Protein AF-I2GYH3-F1 (afdb_monomer)

Radius of gyration: 37.98 Å; Cα contacts (8 Å, |Δi|>4): 39; chains: 1; bounding box: 118×79×88 Å

Solvent-accessible surface area (backbone atoms only — not comparable to full-atom values): 13939 Å² total; per-residue (Å²): 132,88,92,86,87,84,90,82,92,84,89,88,82,91,87,87,90,81,90,84,90,85,86,82,90,90,88,79,93,76,96,80,82,81,80,80,69,87,78,81,84,59,77,68,69,72,76,59,52,71,66,51,55,48,43,54,53,54,36,44,74,72,73,46,86,79,81,61,89,60,52,52,54,56,52,50,54,47,52,51,56,50,49,58,48,34,53,52,52,13,51,58,43,46,58,47,48,52,74,73,42,87,74,56,93,79,61,98,79,76,90,83,81,88,78,87,68,101,61,99,70,86,71,81,82,78,47,75,63,32,47,47,52,28,50,52,66,47,45,77,77,75,50,88,67,81,80,61,57,66,63,53,50,52,52,48,52,68,61,60,73,56,77,81,78,90,77,74,95,66,91,75,85,85,72,68,64,69,98,74,44,90,66,89,70,78,85,79,71,85,73,78,86,76,72,83,84,135

Structure (mmCIF, N/CA/C/O backbone):
data_AF-I2GYH3-F1
#
_entry.id   AF-I2GYH3-F1
#
loop_
_atom_site.group_PDB
_atom_site.id
_atom_site.type_symbol
_atom_site.label_atom_id
_atom_site.label_alt_id
_atom_site.label_comp_id
_atom_site.label_asym_id
_atom_site.label_entity_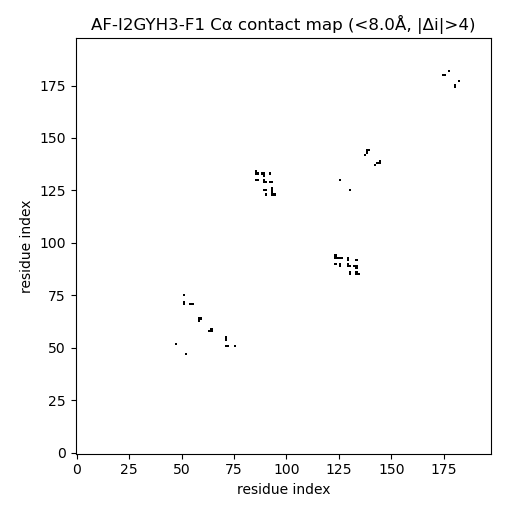id
_atom_site.label_seq_id
_atom_site.pdbx_PDB_ins_code
_atom_site.Cartn_x
_atom_site.Cartn_y
_atom_site.Cartn_z
_atom_site.occupancy
_atom_site.B_iso_or_equiv
_atom_site.auth_seq_id
_atom_site.auth_comp_id
_atom_site.auth_asym_id
_atom_site.auth_atom_id
_atom_site.pdbx_PDB_model_num
ATOM 1 N N . MET A 1 1 ? 9.191 48.141 47.041 1.00 39.81 1 MET A N 1
ATOM 2 C CA . MET A 1 1 ? 10.149 48.605 48.072 1.00 39.81 1 MET A CA 1
ATOM 3 C C . MET A 1 1 ? 10.493 47.406 48.943 1.00 39.81 1 MET A C 1
ATOM 5 O O . MET A 1 1 ? 9.573 46.640 49.189 1.00 39.81 1 MET A O 1
ATOM 9 N N . SER A 1 2 ? 11.758 47.266 49.366 1.00 41.62 2 SER A N 1
ATOM 10 C CA . SER A 1 2 ? 12.310 46.190 50.230 1.00 41.62 2 SER A CA 1
ATOM 11 C C . SER A 1 2 ? 12.262 44.759 49.634 1.00 41.62 2 SER A C 1
ATOM 13 O O . SER A 1 2 ? 11.195 44.331 49.220 1.00 41.62 2 SER A O 1
ATOM 15 N N . THR A 1 3 ? 13.308 43.931 49.440 1.00 52.81 3 THR A N 1
ATOM 16 C CA . THR A 1 3 ? 14.737 43.781 49.857 1.00 52.81 3 THR A CA 1
ATOM 17 C C . THR A 1 3 ? 15.049 42.936 51.110 1.00 52.81 3 THR A C 1
ATOM 19 O O . THR A 1 3 ? 15.140 43.482 52.206 1.00 52.81 3 THR A O 1
ATOM 22 N N . ASN A 1 4 ? 15.321 41.631 50.927 1.00 36.03 4 ASN A N 1
ATOM 23 C CA . ASN A 1 4 ? 16.578 40.926 51.300 1.00 36.03 4 ASN A CA 1
ATOM 24 C C . ASN A 1 4 ? 16.487 39.415 50.930 1.00 36.03 4 ASN A C 1
ATOM 26 O O . ASN A 1 4 ? 15.364 38.938 50.809 1.00 36.03 4 ASN A O 1
ATOM 30 N N . THR A 1 5 ? 17.508 38.549 50.756 1.00 39.97 5 THR A N 1
ATOM 31 C CA . THR A 1 5 ? 19.006 38.544 50.666 1.00 39.97 5 THR A CA 1
ATOM 32 C C . THR A 1 5 ? 19.582 37.415 51.556 1.00 39.97 5 THR A C 1
ATOM 34 O O . THR A 1 5 ? 19.055 37.219 52.649 1.00 39.97 5 THR A O 1
ATOM 37 N N . THR A 1 6 ? 20.695 36.771 51.127 1.00 40.56 6 THR A N 1
ATOM 38 C CA . THR A 1 6 ? 21.564 35.719 51.772 1.00 40.56 6 THR A CA 1
ATOM 39 C C . THR A 1 6 ? 21.427 34.355 51.048 1.00 40.56 6 THR A C 1
ATOM 41 O O . THR A 1 6 ? 20.325 33.825 51.024 1.00 40.56 6 THR A O 1
ATOM 44 N N . ALA A 1 7 ? 22.382 33.812 50.259 1.00 38.06 7 ALA A N 1
ATOM 45 C CA . ALA A 1 7 ? 23.822 33.457 50.451 1.00 38.06 7 ALA A CA 1
ATOM 46 C C . ALA A 1 7 ? 24.019 32.195 51.344 1.00 38.06 7 ALA A C 1
ATOM 48 O O . ALA A 1 7 ? 23.173 31.956 52.192 1.00 38.06 7 ALA A O 1
ATOM 49 N N . SER A 1 8 ? 25.027 31.304 51.250 1.00 35.81 8 SER A N 1
ATOM 50 C CA . SER A 1 8 ? 26.319 31.145 50.521 1.00 35.81 8 SER A CA 1
ATOM 51 C C . SER A 1 8 ? 26.626 29.616 50.447 1.00 35.81 8 SER A C 1
ATOM 53 O O . SER A 1 8 ? 26.281 28.925 51.397 1.00 35.81 8 SER A O 1
ATOM 55 N N . ALA A 1 9 ? 27.040 28.954 49.352 1.00 34.09 9 ALA A N 1
ATOM 56 C CA . ALA A 1 9 ? 28.335 28.876 48.628 1.00 34.09 9 ALA A CA 1
ATOM 57 C C . ALA A 1 9 ? 29.523 28.138 49.328 1.00 34.09 9 ALA A C 1
ATOM 59 O O . ALA A 1 9 ? 29.803 28.385 50.497 1.00 34.09 9 ALA A O 1
ATOM 60 N N . GLY A 1 10 ? 30.226 27.278 48.557 1.00 31.86 10 GLY A N 1
ATOM 61 C CA . GLY A 1 10 ? 31.474 26.524 48.857 1.00 31.86 10 GLY A CA 1
ATOM 62 C C . GLY A 1 10 ? 31.536 25.212 48.027 1.00 31.86 10 GLY A C 1
ATOM 63 O O . GLY A 1 10 ? 30.533 24.510 47.990 1.00 31.86 10 GLY A O 1
ATOM 64 N N . SER A 1 11 ? 32.516 24.874 47.165 1.00 34.12 11 SER A N 1
ATOM 65 C CA . SER A 1 11 ? 34.004 24.783 47.225 1.00 34.12 11 SER A CA 1
ATOM 66 C C . SER A 1 11 ? 34.508 23.562 48.029 1.00 34.12 11 SER A C 1
ATOM 68 O O . SER A 1 11 ? 34.164 23.486 49.201 1.00 34.12 11 SER A O 1
ATOM 70 N N . ALA A 1 12 ? 35.270 22.556 47.563 1.00 33.56 12 ALA A N 1
ATOM 71 C CA . ALA A 1 12 ? 36.284 22.331 46.501 1.00 33.56 12 ALA A CA 1
ATOM 72 C C . ALA A 1 12 ? 37.672 21.985 47.115 1.00 33.56 12 ALA A C 1
ATOM 74 O O . ALA A 1 12 ? 38.067 22.585 48.108 1.00 33.56 12 ALA A O 1
ATOM 75 N N . GLY A 1 13 ? 38.398 21.031 46.508 1.00 32.03 13 GLY A N 1
ATOM 76 C CA . GLY A 1 13 ? 39.697 20.468 46.957 1.00 32.03 13 GLY A CA 1
ATOM 77 C C . GLY A 1 13 ? 39.626 18.928 47.011 1.00 32.03 13 GLY A C 1
ATOM 78 O O . GLY A 1 13 ? 38.691 18.402 47.599 1.00 32.03 13 GLY A O 1
ATOM 79 N N . GLN A 1 14 ? 40.407 18.114 46.284 1.00 33.34 14 GLN A N 1
ATOM 80 C CA . GLN A 1 14 ? 41.875 17.983 46.135 1.00 33.34 14 GLN A CA 1
ATOM 81 C C . GLN A 1 14 ? 42.636 17.618 47.420 1.00 33.34 14 GLN A C 1
ATOM 83 O O . GLN A 1 14 ? 42.750 18.440 48.321 1.00 33.34 14 GLN A O 1
ATOM 88 N N . ASN A 1 15 ? 43.273 16.436 47.421 1.00 34.44 15 ASN A N 1
ATOM 89 C CA . ASN A 1 15 ? 44.602 16.234 48.014 1.00 34.44 15 ASN A CA 1
ATOM 90 C C . ASN A 1 15 ? 45.344 15.044 47.349 1.00 34.44 15 ASN A C 1
ATOM 92 O O . ASN 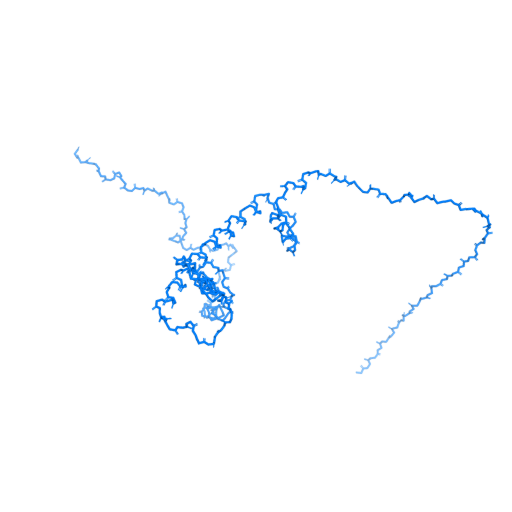A 1 15 ? 44.725 14.262 46.628 1.00 34.44 15 ASN A O 1
ATOM 96 N N . GLN A 1 16 ? 46.664 14.938 47.541 1.00 36.19 16 GLN A N 1
ATOM 97 C CA . GLN A 1 16 ? 47.589 14.100 46.757 1.00 36.19 16 GLN A CA 1
ATOM 98 C C . GLN A 1 16 ? 48.826 13.708 47.593 1.00 36.19 16 GLN A C 1
ATOM 100 O O . GLN A 1 16 ? 49.469 14.603 48.131 1.00 36.19 16 GLN A O 1
ATOM 105 N N . GLN A 1 17 ? 49.224 12.421 47.654 1.00 42.44 17 GLN A N 1
ATOM 106 C CA . GLN A 1 17 ? 50.555 12.026 48.172 1.00 42.44 17 GLN A CA 1
ATOM 107 C C . GLN A 1 17 ? 51.017 10.593 47.806 1.00 42.44 17 GLN A C 1
ATOM 109 O O . GLN A 1 17 ? 50.220 9.746 47.409 1.00 42.44 17 GLN A O 1
ATOM 114 N N . SER A 1 18 ? 52.336 10.351 47.873 1.00 36.84 18 SER A N 1
ATOM 115 C CA . SER A 1 18 ? 53.098 9.142 47.451 1.00 36.84 18 SER A CA 1
ATOM 116 C C . SER A 1 18 ? 54.520 9.181 48.084 1.00 36.84 18 SER A C 1
ATOM 118 O O . SER A 1 18 ? 54.819 10.212 48.695 1.00 36.84 18 SER A O 1
ATOM 120 N N . PRO A 1 19 ? 55.455 8.202 47.905 1.00 57.34 19 PRO A N 1
ATOM 121 C CA . PRO A 1 19 ? 55.380 6.863 47.294 1.00 57.34 19 PRO A CA 1
ATOM 122 C C . PRO A 1 19 ? 55.495 5.722 48.360 1.00 57.34 19 PRO A C 1
ATOM 124 O O . PRO A 1 19 ? 54.445 5.537 48.972 1.00 57.34 19 PRO A O 1
ATOM 127 N N . PRO A 1 20 ? 56.599 4.966 48.677 1.00 49.00 20 PRO A N 1
ATOM 128 C CA . PRO A 1 20 ? 57.992 4.890 48.176 1.00 49.00 20 PRO A CA 1
ATOM 129 C C . PRO A 1 20 ? 58.501 3.478 47.725 1.00 49.00 20 PRO A C 1
ATOM 131 O O . PRO A 1 20 ? 58.785 2.606 48.536 1.00 49.00 20 PRO A O 1
ATOM 134 N N . GLN A 1 21 ? 58.695 3.311 46.411 1.00 35.25 21 GLN A N 1
ATOM 135 C CA . GLN A 1 21 ? 59.793 2.618 45.689 1.00 35.25 21 GLN A CA 1
ATOM 136 C C . GLN A 1 21 ? 60.603 1.428 46.291 1.00 35.25 21 GLN A C 1
ATOM 138 O O . GLN A 1 21 ? 61.360 1.582 47.246 1.00 35.25 21 GLN A O 1
ATOM 143 N N . SER A 1 22 ? 60.676 0.322 45.528 1.00 38.25 22 SER A N 1
ATOM 144 C CA . SER A 1 22 ? 61.846 -0.584 45.437 1.00 38.25 22 SER A CA 1
ATOM 145 C C . SER A 1 22 ? 61.942 -1.246 44.036 1.00 38.25 22 SER A C 1
ATOM 147 O O . SER A 1 22 ? 61.037 -1.097 43.217 1.00 38.25 22 SER A O 1
ATOM 149 N N . GLN A 1 23 ? 63.078 -1.878 43.709 1.00 40.53 23 GLN A N 1
ATOM 150 C CA . GLN A 1 23 ? 63.417 -2.478 42.393 1.00 40.53 23 GLN A CA 1
ATOM 151 C C . GLN A 1 23 ? 63.168 -4.019 42.430 1.00 40.53 23 GLN A C 1
ATOM 153 O O . GLN A 1 23 ? 62.971 -4.549 43.516 1.00 40.53 23 GLN A O 1
ATOM 158 N N . GLN A 1 24 ? 63.155 -4.829 41.353 1.00 32.88 24 GLN A N 1
ATOM 159 C CA . GLN A 1 24 ? 64.107 -4.899 40.230 1.00 32.88 24 GLN A CA 1
ATOM 160 C C . GLN A 1 24 ? 63.663 -5.918 39.133 1.00 32.88 24 GLN A C 1
ATOM 162 O O . GLN A 1 24 ? 62.966 -6.877 39.436 1.00 32.88 24 GLN A O 1
ATOM 167 N N . SER A 1 25 ? 64.221 -5.779 37.920 1.00 35.81 25 SER A 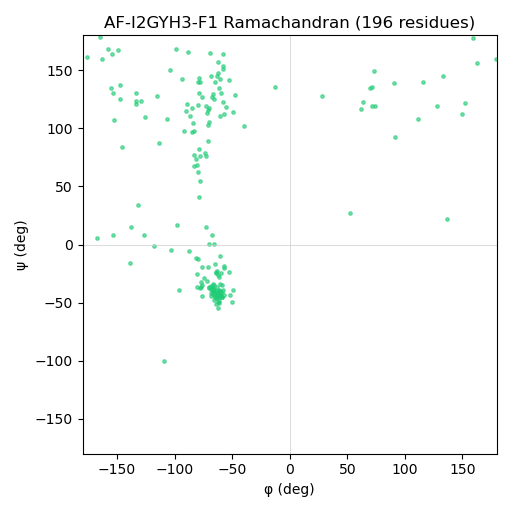N 1
ATOM 168 C CA . SER A 1 25 ? 64.602 -6.857 36.968 1.00 35.81 25 SER A CA 1
ATOM 169 C C . SER A 1 25 ? 63.598 -7.720 36.157 1.00 35.81 25 SER A C 1
ATOM 171 O O . SER A 1 25 ? 62.728 -8.402 36.676 1.00 35.81 25 SER A O 1
ATOM 173 N N . GLN A 1 26 ? 63.997 -7.854 34.879 1.00 38.22 26 GLN A N 1
ATOM 174 C CA . GLN A 1 26 ? 63.822 -8.953 33.907 1.00 38.22 26 GLN A CA 1
ATOM 175 C C . GLN A 1 26 ? 62.605 -9.012 32.961 1.00 38.22 26 GLN A C 1
ATOM 177 O O . GLN A 1 26 ? 61.463 -8.713 33.282 1.00 38.22 26 GLN A O 1
ATOM 182 N N . ASN A 1 27 ? 62.946 -9.395 31.725 1.00 38.81 27 ASN A N 1
ATOM 183 C CA . ASN A 1 27 ? 62.136 -9.439 30.513 1.00 38.81 27 ASN A CA 1
ATOM 184 C C . ASN A 1 27 ? 62.001 -10.901 30.068 1.00 38.81 27 ASN A C 1
ATOM 186 O O . ASN A 1 27 ? 63.018 -11.565 29.873 1.00 38.81 27 ASN A O 1
ATOM 190 N N . THR A 1 28 ? 60.778 -11.369 29.834 1.00 39.75 28 THR A N 1
ATOM 191 C CA . THR A 1 28 ? 60.495 -12.488 28.921 1.00 39.75 28 THR A CA 1
ATOM 192 C C . THR A 1 28 ? 59.137 -12.273 28.262 1.00 39.75 28 THR A C 1
ATOM 194 O O . THR A 1 28 ? 58.176 -11.847 28.900 1.00 39.75 28 THR A O 1
ATOM 197 N N . SER A 1 29 ? 59.057 -12.540 26.960 1.00 46.34 29 SER A N 1
ATOM 198 C CA . SER A 1 29 ? 57.847 -12.329 26.167 1.00 46.34 29 SER A CA 1
ATOM 199 C C . SER A 1 29 ? 56.852 -13.471 26.369 1.00 46.34 29 SER A C 1
ATOM 201 O O . SER A 1 29 ? 57.161 -14.604 26.013 1.00 46.34 29 SER A O 1
ATOM 203 N N . ASN A 1 30 ? 55.642 -13.182 26.859 1.00 40.44 30 ASN A N 1
ATOM 204 C CA . ASN A 1 30 ? 54.515 -14.105 26.706 1.00 40.44 30 ASN A CA 1
ATOM 205 C C . ASN A 1 30 ? 53.168 -13.357 26.707 1.00 40.44 30 ASN A C 1
ATOM 207 O O . ASN A 1 30 ? 52.717 -12.869 27.741 1.00 40.44 30 ASN A O 1
ATOM 211 N N . HIS A 1 31 ? 52.518 -13.251 25.543 1.00 40.66 31 HIS A N 1
ATOM 212 C CA . HIS A 1 31 ? 51.171 -12.680 25.434 1.00 40.66 31 HIS A CA 1
ATOM 213 C C . HIS A 1 31 ? 50.124 -13.748 25.765 1.00 40.66 31 HIS A C 1
ATOM 215 O O . HIS A 1 31 ? 49.745 -14.548 24.913 1.00 40.66 31 HIS A O 1
ATOM 221 N N . GLN A 1 32 ? 49.632 -13.745 27.002 1.00 33.88 32 GLN A N 1
ATOM 222 C CA . GLN A 1 32 ? 48.556 -14.633 27.438 1.00 33.88 32 GLN A CA 1
ATOM 223 C C . GLN A 1 32 ? 47.714 -13.904 28.493 1.00 33.88 32 GLN A C 1
ATOM 225 O O . GLN A 1 32 ? 48.275 -13.403 29.464 1.00 33.88 32 GLN A O 1
ATOM 230 N N . GLY A 1 33 ? 46.390 -13.798 28.300 1.00 30.17 33 GLY A N 1
ATOM 231 C CA . GLY A 1 33 ? 45.514 -13.151 29.293 1.00 30.17 33 GLY A CA 1
ATOM 232 C C . GLY A 1 33 ? 44.429 -12.181 28.807 1.00 30.17 33 GLY A C 1
ATOM 233 O O . GLY A 1 33 ? 43.965 -11.387 29.618 1.00 30.17 33 GLY A O 1
ATOM 234 N N . PHE A 1 34 ? 43.964 -12.238 27.552 1.00 35.91 34 PHE A N 1
ATOM 235 C CA . PHE A 1 34 ? 42.597 -11.769 27.271 1.00 35.91 34 PHE A CA 1
ATOM 236 C C . PHE A 1 34 ? 41.628 -12.916 27.560 1.00 35.91 34 PHE A C 1
ATOM 238 O O . PHE A 1 34 ? 41.729 -13.985 26.960 1.00 35.91 34 PHE A O 1
ATOM 245 N N . ALA A 1 35 ? 40.738 -12.714 28.534 1.00 37.34 35 ALA A N 1
ATOM 246 C CA . ALA A 1 35 ? 39.811 -13.743 28.983 1.00 37.34 35 ALA A CA 1
ATOM 247 C C . ALA A 1 35 ? 38.788 -14.068 27.886 1.00 37.34 35 ALA A C 1
ATOM 249 O O . ALA A 1 35 ? 38.105 -13.177 27.378 1.00 37.34 35 ALA A O 1
ATOM 250 N N . ALA A 1 36 ? 38.668 -15.349 27.541 1.00 41.31 36 ALA A N 1
ATOM 251 C CA . ALA A 1 36 ? 37.690 -15.809 26.569 1.00 41.31 36 ALA A CA 1
ATOM 252 C C . ALA A 1 36 ? 36.270 -15.700 27.147 1.00 41.31 36 ALA A C 1
ATOM 254 O O . ALA A 1 36 ? 35.845 -16.532 27.948 1.00 41.31 36 ALA A O 1
ATOM 255 N N . GLY A 1 37 ? 35.511 -14.701 26.689 1.00 46.16 37 GLY A N 1
ATOM 256 C CA . GLY A 1 37 ? 34.061 -14.860 26.594 1.00 46.16 37 GLY A CA 1
ATOM 257 C C . GLY A 1 37 ? 33.760 -16.030 25.644 1.00 46.16 37 GLY A C 1
ATOM 258 O O . GLY A 1 37 ? 34.508 -16.207 24.674 1.00 46.16 37 GLY A O 1
ATOM 259 N N . PRO A 1 38 ? 32.727 -16.850 25.915 1.00 50.19 38 PRO A N 1
ATOM 260 C CA . PRO A 1 38 ? 32.517 -18.115 25.216 1.00 50.19 38 PRO A CA 1
ATOM 261 C C . PRO A 1 38 ? 32.419 -17.899 23.703 1.00 50.19 38 PRO A C 1
ATOM 263 O O . PRO A 1 38 ? 31.468 -17.294 23.209 1.00 50.19 38 PRO A O 1
ATOM 266 N N . GLN A 1 39 ? 33.424 -18.393 22.976 1.00 46.41 39 GLN A N 1
ATOM 267 C CA . GLN A 1 39 ? 33.396 -18.453 21.521 1.00 46.41 39 GLN A CA 1
ATOM 268 C C . GLN A 1 39 ? 32.376 -19.526 21.136 1.00 46.41 39 GLN A C 1
ATOM 270 O O . GLN A 1 39 ? 32.647 -20.720 21.256 1.00 46.41 39 GLN A O 1
ATOM 275 N N . ILE A 1 40 ? 31.185 -19.105 20.716 1.00 54.03 40 ILE A N 1
ATOM 276 C CA . ILE A 1 40 ? 30.220 -20.003 20.080 1.00 54.03 40 ILE A CA 1
ATOM 277 C C . ILE A 1 40 ? 30.679 -20.175 18.630 1.00 54.03 40 ILE A C 1
ATOM 279 O O . ILE A 1 40 ? 30.231 -19.469 17.729 1.00 54.03 40 ILE A O 1
ATOM 283 N N . GLU A 1 41 ? 31.635 -21.082 18.426 1.00 50.16 41 GLU A N 1
ATOM 284 C CA . GLU A 1 41 ? 32.036 -21.557 17.101 1.00 50.16 41 GLU A CA 1
ATOM 285 C C . GLU A 1 41 ? 30.947 -22.492 16.551 1.00 50.16 41 GLU A C 1
ATOM 287 O O . GLU A 1 41 ? 31.059 -23.715 16.613 1.00 50.16 41 GLU A O 1
ATOM 292 N N . THR A 1 42 ? 29.856 -21.916 16.040 1.00 50.91 42 THR A N 1
ATOM 293 C CA . THR A 1 42 ? 28.842 -22.649 15.272 1.00 50.91 42 THR A CA 1
ATOM 294 C C . THR A 1 42 ? 29.234 -22.709 13.800 1.00 50.91 42 THR A C 1
ATOM 296 O O . THR A 1 42 ? 29.202 -21.706 13.081 1.00 50.91 42 THR A O 1
ATOM 299 N N . ASP A 1 43 ? 29.583 -23.912 13.336 1.00 51.12 43 ASP A N 1
ATOM 300 C CA . ASP A 1 43 ? 29.881 -24.191 11.923 1.00 51.12 43 ASP A CA 1
ATOM 301 C C . ASP A 1 43 ? 28.664 -23.880 11.018 1.00 51.12 43 ASP A C 1
ATOM 303 O O . ASP A 1 43 ? 28.810 -23.484 9.858 1.00 51.12 43 ASP A O 1
ATOM 307 N N . ASP A 1 44 ? 27.464 -23.919 11.613 1.00 57.19 44 ASP A N 1
ATOM 308 C CA . ASP A 1 44 ? 26.152 -23.599 11.040 1.00 57.19 44 ASP A CA 1
ATOM 309 C C . ASP A 1 44 ? 26.075 -22.216 10.359 1.00 57.19 44 ASP A C 1
ATOM 311 O O . ASP A 1 44 ? 25.253 -22.009 9.465 1.00 57.19 44 ASP A O 1
ATOM 315 N N . GLN A 1 45 ? 26.933 -21.247 10.721 1.00 57.38 45 GLN A N 1
ATOM 316 C CA . GLN A 1 45 ? 26.921 -19.924 10.074 1.00 57.38 45 GLN A CA 1
ATOM 317 C C . GLN A 1 45 ? 27.297 -19.952 8.580 1.00 57.38 45 GLN A C 1
ATOM 319 O O . GLN A 1 45 ? 27.030 -18.975 7.869 1.00 57.38 45 GLN A O 1
ATOM 324 N N . LYS A 1 46 ? 27.910 -21.035 8.082 1.00 60.56 46 LYS A N 1
ATOM 325 C CA . LYS A 1 46 ? 28.288 -21.166 6.664 1.00 60.56 46 LYS A CA 1
ATOM 326 C C . LYS A 1 46 ? 27.100 -21.478 5.753 1.00 60.56 46 LYS A C 1
ATOM 328 O O . LYS A 1 46 ? 27.062 -20.946 4.644 1.00 60.56 46 LYS A O 1
ATOM 333 N N . ASP A 1 47 ? 26.132 -22.259 6.231 1.00 78.44 47 ASP A N 1
ATOM 334 C CA . ASP A 1 47 ? 24.992 -22.723 5.427 1.00 78.44 47 ASP A CA 1
ATOM 335 C C . ASP A 1 47 ? 23.881 -21.668 5.277 1.00 78.44 47 ASP A C 1
ATOM 337 O O . ASP A 1 47 ? 23.015 -21.792 4.410 1.00 78.44 47 ASP A O 1
ATOM 341 N N . ILE A 1 48 ? 23.920 -20.580 6.058 1.00 82.88 48 ILE A N 1
ATOM 342 C CA . ILE A 1 48 ? 22.955 -19.474 5.959 1.00 82.88 48 ILE A CA 1
ATOM 343 C C . ILE A 1 48 ? 23.179 -18.686 4.648 1.00 82.88 48 ILE A C 1
ATOM 345 O O . ILE A 1 48 ? 24.227 -18.031 4.505 1.00 82.88 48 ILE A O 1
ATOM 349 N N . PRO A 1 49 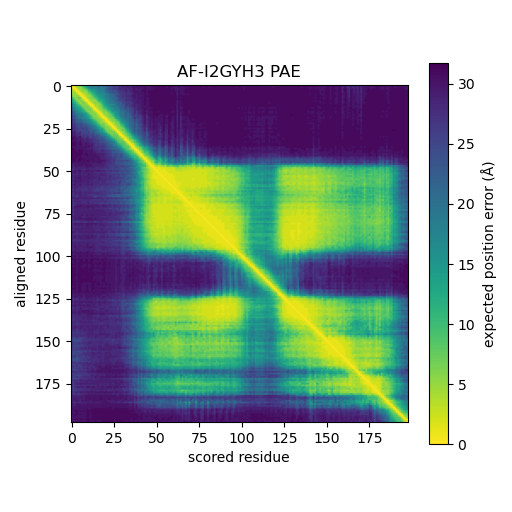? 22.199 -18.649 3.714 1.00 91.44 49 PRO A N 1
ATOM 350 C CA . PRO A 1 49 ? 22.337 -17.956 2.435 1.00 91.44 49 PRO A CA 1
ATOM 351 C C . PRO A 1 49 ? 22.653 -16.463 2.586 1.00 91.44 49 PRO A C 1
ATOM 353 O O . PRO A 1 49 ? 22.228 -15.807 3.542 1.00 91.44 49 PRO A O 1
ATOM 356 N N . ARG A 1 50 ? 23.367 -15.901 1.600 1.00 91.50 50 ARG A N 1
ATOM 357 C CA . ARG A 1 50 ? 23.792 -14.487 1.596 1.00 91.50 50 ARG A CA 1
ATOM 358 C C . ARG A 1 50 ? 22.631 -13.536 1.881 1.00 91.50 50 ARG A C 1
ATOM 360 O O . ARG A 1 50 ? 22.756 -12.675 2.747 1.00 91.50 50 ARG A O 1
ATOM 367 N N . ASP A 1 51 ? 21.518 -13.703 1.179 1.00 92.88 51 ASP A N 1
ATOM 368 C CA . ASP A 1 51 ? 20.438 -12.716 1.195 1.00 92.88 51 ASP A CA 1
ATOM 369 C C . ASP A 1 51 ? 19.611 -12.809 2.484 1.00 92.88 51 ASP A C 1
ATOM 371 O O . ASP A 1 51 ? 19.222 -11.787 3.044 1.00 92.88 51 ASP A O 1
ATOM 375 N N . VAL A 1 52 ? 19.479 -14.013 3.055 1.00 93.69 52 VAL A N 1
ATOM 376 C CA . VAL A 1 52 ? 18.951 -14.223 4.414 1.00 93.69 52 VAL A CA 1
ATOM 377 C C . VAL A 1 52 ? 19.810 -13.472 5.437 1.00 93.69 52 VAL A C 1
ATOM 379 O O . VAL A 1 52 ? 19.274 -12.747 6.276 1.00 93.69 52 VAL A O 1
ATOM 382 N N . ARG A 1 53 ? 21.142 -13.562 5.334 1.00 92.31 53 ARG A N 1
ATOM 383 C CA . ARG A 1 53 ? 22.091 -12.850 6.209 1.00 92.31 53 ARG A CA 1
ATOM 384 C C . ARG A 1 53 ? 22.035 -11.326 6.036 1.00 92.31 53 ARG A C 1
ATOM 386 O O . ARG A 1 53 ? 22.178 -10.592 7.012 1.00 92.31 53 ARG A O 1
ATOM 393 N N . LEU A 1 54 ? 21.786 -10.840 4.818 1.00 94.12 54 LEU A N 1
ATOM 394 C CA . LEU A 1 54 ? 21.545 -9.417 4.551 1.00 94.12 54 LEU A CA 1
ATOM 395 C C . LEU A 1 54 ? 20.211 -8.943 5.147 1.00 94.12 54 LEU A C 1
ATOM 397 O O . LEU A 1 54 ? 20.164 -7.852 5.709 1.00 94.12 54 LEU A O 1
ATOM 401 N N . LEU A 1 55 ? 19.156 -9.765 5.110 1.00 94.62 55 LEU A N 1
ATOM 402 C CA . LEU A 1 55 ? 17.886 -9.472 5.786 1.00 94.62 55 LEU A CA 1
ATOM 403 C C . LEU A 1 55 ? 18.037 -9.448 7.316 1.00 94.62 55 LEU A C 1
ATOM 405 O O . LEU A 1 55 ? 17.477 -8.559 7.955 1.00 94.62 55 LEU A O 1
ATOM 409 N N . HIS A 1 56 ? 18.852 -10.333 7.904 1.00 93.50 56 HIS A N 1
ATOM 410 C CA . HIS A 1 56 ? 19.188 -10.273 9.335 1.00 93.50 56 HIS A CA 1
ATOM 411 C C . HIS A 1 56 ? 19.851 -8.933 9.702 1.00 93.50 56 HIS A C 1
ATOM 413 O O . HIS A 1 56 ? 19.467 -8.291 10.681 1.00 93.50 56 HIS A O 1
ATOM 419 N N . LEU A 1 57 ? 20.814 -8.478 8.890 1.00 93.25 57 LEU A N 1
ATOM 420 C CA . LEU A 1 57 ? 21.504 -7.199 9.085 1.00 93.25 57 LEU A CA 1
ATOM 421 C C . LEU A 1 57 ? 20.574 -5.989 8.862 1.00 93.25 57 LEU A C 1
ATOM 423 O O . LEU A 1 57 ? 20.660 -5.000 9.590 1.00 93.25 57 LEU A O 1
ATOM 427 N N . LEU A 1 58 ? 19.649 -6.077 7.901 1.00 95.75 58 LEU A N 1
ATOM 428 C CA . LEU A 1 58 ? 18.632 -5.055 7.650 1.00 95.75 58 LEU A CA 1
ATOM 429 C C . LEU A 1 58 ? 17.666 -4.917 8.837 1.00 95.75 58 LEU A C 1
ATOM 431 O O . LEU A 1 58 ? 17.414 -3.798 9.279 1.00 95.75 58 LEU A O 1
ATOM 435 N N . LEU A 1 59 ? 17.177 -6.029 9.394 1.00 95.31 59 LEU A N 1
ATOM 436 C CA . LEU A 1 59 ? 16.316 -6.036 10.583 1.00 95.31 59 LEU A CA 1
ATOM 437 C C . LEU A 1 59 ? 17.055 -5.474 11.810 1.00 95.31 59 LEU A C 1
ATOM 439 O O . LEU A 1 59 ? 16.527 -4.598 12.499 1.00 95.31 59 LEU A O 1
ATOM 443 N N . ALA A 1 60 ? 18.319 -5.862 12.010 1.00 95.75 60 ALA A N 1
ATOM 444 C CA . ALA A 1 60 ? 19.169 -5.301 13.059 1.00 95.75 60 ALA A CA 1
ATOM 445 C C . ALA A 1 60 ? 19.385 -3.779 12.911 1.00 95.75 60 ALA A C 1
ATOM 447 O O . ALA A 1 60 ? 19.429 -3.076 13.920 1.00 95.75 60 ALA A O 1
ATOM 448 N N . SER A 1 61 ? 19.445 -3.244 11.681 1.00 97.12 61 SER A N 1
ATOM 449 C CA . SER A 1 61 ? 19.539 -1.790 11.437 1.00 97.12 61 SER A CA 1
ATOM 450 C C . SER A 1 61 ? 18.311 -1.003 11.916 1.00 97.12 61 SER A C 1
ATOM 452 O O . SER A 1 61 ? 18.417 0.188 12.192 1.00 97.12 61 SER A O 1
ATOM 454 N N . GLN A 1 62 ? 17.156 -1.667 12.036 1.00 96.81 62 GLN A N 1
ATOM 455 C CA . GLN A 1 62 ? 15.899 -1.102 12.542 1.00 96.81 62 GLN A CA 1
ATOM 456 C C . GLN A 1 62 ? 15.672 -1.438 14.033 1.00 96.81 62 GLN A C 1
ATOM 458 O O . GLN A 1 62 ? 14.546 -1.372 14.520 1.00 96.81 62 GLN A O 1
ATOM 463 N N . SER A 1 63 ? 16.731 -1.859 14.740 1.00 96.75 63 SER A N 1
ATOM 464 C CA . SER A 1 63 ? 16.720 -2.415 16.105 1.00 96.75 63 SER A CA 1
ATOM 465 C C . SER A 1 63 ? 15.745 -3.584 16.330 1.00 96.75 63 SER A C 1
ATOM 467 O O . SER A 1 63 ? 15.280 -3.810 17.447 1.00 96.75 63 SER A O 1
ATOM 469 N N . ILE A 1 64 ? 15.429 -4.345 15.275 1.00 96.12 64 ILE A N 1
ATOM 470 C CA . ILE A 1 64 ? 14.607 -5.557 15.354 1.00 96.12 64 ILE A CA 1
ATOM 471 C C . ILE A 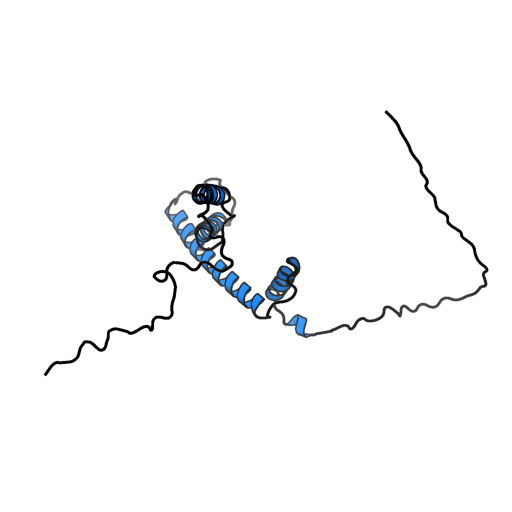1 64 ? 15.545 -6.752 15.555 1.00 96.12 64 ILE A C 1
ATOM 473 O O . ILE A 1 64 ? 16.132 -7.272 14.606 1.00 96.12 64 ILE A O 1
ATOM 477 N N . HIS A 1 65 ? 15.697 -7.176 16.810 1.00 92.75 65 HIS A N 1
ATOM 478 C CA . HIS A 1 65 ? 16.609 -8.257 17.209 1.00 92.75 65 HIS A CA 1
ATOM 479 C C . HIS A 1 65 ? 15.903 -9.592 17.504 1.00 92.75 65 HIS A C 1
ATOM 481 O O . HIS A 1 65 ? 16.571 -10.587 17.772 1.00 92.75 65 HIS A O 1
ATOM 487 N N . GLN A 1 66 ? 14.567 -9.622 17.467 1.00 94.81 66 GLN A N 1
ATOM 488 C CA . GLN A 1 66 ? 13.748 -10.815 17.684 1.00 94.81 66 GLN A CA 1
ATOM 489 C C . GLN A 1 66 ? 12.666 -10.903 16.602 1.00 94.81 66 GLN A C 1
ATOM 491 O O . GLN A 1 66 ? 11.884 -9.971 16.418 1.00 94.81 66 GLN A O 1
ATOM 496 N N . TYR A 1 67 ? 12.641 -12.026 15.889 1.00 95.06 67 TYR A N 1
ATOM 497 C CA . TYR A 1 67 ? 11.659 -12.404 14.872 1.00 95.06 67 TYR A CA 1
ATOM 498 C C . TYR A 1 67 ? 11.680 -13.932 14.716 1.00 95.06 67 TYR A C 1
ATOM 500 O O . TYR A 1 67 ? 12.572 -14.596 15.237 1.00 95.06 67 TYR A O 1
ATOM 508 N N . GLU A 1 68 ? 10.690 -14.487 14.023 1.00 95.62 68 GLU A N 1
ATOM 509 C CA . GLU A 1 68 ? 10.649 -15.908 13.663 1.00 95.62 68 GLU A CA 1
ATOM 510 C C . GLU A 1 68 ? 11.555 -16.184 12.450 1.00 95.62 68 GLU A C 1
ATOM 512 O O . GLU A 1 68 ? 11.585 -15.386 11.509 1.00 95.62 68 GLU A O 1
ATOM 517 N N . ASP A 1 69 ? 12.229 -17.337 12.424 1.00 90.25 69 ASP A N 1
ATOM 518 C CA . ASP A 1 69 ? 13.167 -17.745 11.358 1.00 90.25 69 ASP A CA 1
ATOM 519 C C . ASP A 1 69 ? 12.539 -17.768 9.948 1.00 90.25 69 ASP A C 1
ATOM 521 O O . ASP A 1 69 ? 13.236 -17.681 8.936 1.00 90.25 69 ASP A O 1
ATOM 525 N N . GLN A 1 70 ? 11.206 -17.840 9.868 1.00 94.31 70 GLN A N 1
ATOM 526 C CA . GLN A 1 70 ? 10.435 -17.785 8.623 1.00 94.31 70 GLN A CA 1
ATOM 527 C C . GLN A 1 70 ? 10.308 -16.368 8.035 1.00 94.31 70 GLN A C 1
ATOM 529 O O . GLN A 1 70 ? 10.028 -16.225 6.843 1.00 94.31 70 GLN A O 1
ATOM 534 N N . VAL A 1 71 ? 10.515 -15.303 8.820 1.00 95.38 71 VAL A N 1
ATOM 535 C CA . VAL A 1 71 ? 10.312 -13.911 8.370 1.00 95.38 71 VAL A CA 1
ATOM 536 C C . VAL A 1 71 ? 11.259 -13.517 7.221 1.00 95.38 71 VAL A C 1
ATOM 538 O O . VAL A 1 71 ? 10.764 -12.983 6.224 1.00 95.38 71 VAL A O 1
ATOM 541 N N . PRO A 1 72 ? 12.579 -13.808 7.257 1.00 94.44 72 PRO A N 1
ATOM 542 C CA . PRO A 1 72 ? 13.464 -13.573 6.114 1.00 94.44 72 PRO A CA 1
ATOM 543 C C . PRO A 1 72 ? 13.026 -14.311 4.841 1.00 94.44 72 PRO A C 1
ATOM 545 O O . PRO A 1 72 ? 13.088 -13.737 3.755 1.00 94.44 72 PRO A O 1
ATOM 548 N N . LEU A 1 73 ? 12.533 -15.551 4.963 1.00 94.12 73 LEU A N 1
ATOM 549 C CA . LEU A 1 73 ? 12.028 -16.328 3.828 1.00 94.12 73 LEU A CA 1
ATOM 550 C C . LEU A 1 73 ? 10.774 -15.677 3.230 1.00 94.12 73 LEU A C 1
ATOM 552 O O . LEU A 1 73 ? 10.734 -15.447 2.025 1.00 94.12 73 LEU A O 1
ATOM 556 N N . GLN A 1 74 ? 9.795 -15.296 4.056 1.00 96.19 74 GLN A N 1
ATOM 557 C CA . GLN A 1 74 ? 8.576 -14.610 3.603 1.00 96.19 74 GLN A CA 1
ATOM 558 C C . GLN A 1 74 ? 8.877 -13.267 2.912 1.00 96.19 74 GLN A C 1
ATOM 560 O O . GLN A 1 74 ? 8.267 -12.947 1.890 1.00 96.19 74 GLN A O 1
ATOM 565 N N . LEU A 1 75 ? 9.839 -12.495 3.431 1.00 95.88 75 LEU A N 1
ATOM 566 C CA . LEU A 1 75 ? 10.283 -11.235 2.823 1.00 95.88 75 LEU A CA 1
ATOM 567 C C . LEU A 1 75 ? 10.996 -11.453 1.480 1.00 95.88 75 LEU A C 1
ATOM 569 O O . LEU A 1 75 ? 10.771 -10.686 0.543 1.00 95.88 75 LEU A O 1
ATOM 573 N N . MET A 1 76 ? 11.813 -12.503 1.362 1.00 94.50 76 MET A N 1
ATOM 574 C CA . MET A 1 76 ? 12.470 -12.887 0.108 1.00 94.50 76 MET A CA 1
ATOM 575 C C . MET A 1 76 ? 11.449 -13.347 -0.946 1.00 94.50 76 MET A C 1
ATOM 577 O O . MET A 1 76 ? 11.502 -12.903 -2.094 1.00 94.50 76 MET A O 1
ATOM 581 N N . ASP A 1 77 ? 10.468 -14.157 -0.544 1.00 96.31 77 ASP A N 1
ATOM 582 C CA . ASP A 1 77 ? 9.377 -14.634 -1.400 1.00 96.31 77 ASP A CA 1
ATOM 583 C C . ASP A 1 77 ? 8.507 -13.470 -1.906 1.00 96.31 77 ASP A C 1
ATOM 585 O O . ASP A 1 77 ? 8.165 -13.397 -3.091 1.00 96.31 77 ASP A O 1
ATOM 589 N N . PHE A 1 78 ? 8.203 -12.505 -1.029 1.00 96.19 78 PHE A N 1
ATOM 590 C CA . PHE A 1 78 ? 7.547 -11.250 -1.395 1.00 96.19 78 PHE A CA 1
ATOM 591 C C . PHE A 1 78 ? 8.388 -10.435 -2.388 1.00 96.19 78 PHE A C 1
ATOM 593 O O . PHE A 1 78 ? 7.872 -10.043 -3.436 1.00 96.19 78 PHE A O 1
ATOM 600 N N . ALA A 1 79 ? 9.674 -10.206 -2.102 1.00 96.31 79 ALA A N 1
ATOM 601 C CA . ALA A 1 79 ? 10.560 -9.414 -2.953 1.00 96.31 79 ALA A CA 1
ATOM 602 C C . ALA A 1 79 ? 10.717 -10.027 -4.355 1.00 96.31 79 ALA A C 1
ATOM 604 O O . ALA A 1 79 ? 10.669 -9.304 -5.354 1.00 96.31 79 ALA A O 1
ATOM 605 N N . HIS A 1 80 ? 10.820 -11.356 -4.448 1.00 96.88 80 HIS A N 1
ATOM 606 C CA . HIS A 1 80 ? 10.851 -12.080 -5.716 1.00 96.88 80 HIS A CA 1
ATOM 607 C C . HIS A 1 80 ? 9.534 -11.933 -6.495 1.00 96.88 80 HIS A C 1
ATOM 609 O O . HIS A 1 80 ? 9.550 -11.526 -7.662 1.00 96.88 80 HIS A O 1
ATOM 615 N N . ARG A 1 81 ? 8.379 -12.194 -5.859 1.00 96.38 81 ARG A N 1
ATOM 616 C CA . ARG A 1 81 ? 7.050 -12.053 -6.493 1.00 96.38 81 ARG A CA 1
ATOM 617 C C . ARG A 1 81 ? 6.784 -10.615 -6.947 1.00 96.38 81 ARG A C 1
ATOM 619 O O . ARG A 1 81 ? 6.277 -10.413 -8.052 1.00 96.38 81 ARG A O 1
ATOM 626 N N . TYR A 1 82 ? 7.156 -9.625 -6.136 1.00 96.31 82 TYR A N 1
ATOM 627 C CA . TYR A 1 82 ? 7.040 -8.207 -6.469 1.00 96.31 82 TYR A CA 1
ATOM 628 C C . TYR A 1 82 ? 7.905 -7.846 -7.683 1.00 96.31 82 TYR A C 1
ATOM 630 O O . TYR A 1 82 ? 7.375 -7.366 -8.684 1.00 96.31 82 TYR A O 1
ATOM 638 N N . THR A 1 83 ? 9.204 -8.157 -7.639 1.00 96.12 83 THR A N 1
ATOM 639 C CA . THR A 1 83 ? 10.160 -7.813 -8.706 1.00 96.12 83 THR A CA 1
ATOM 640 C C . THR A 1 83 ? 9.814 -8.508 -10.022 1.00 96.12 83 THR A C 1
ATOM 642 O O . THR A 1 83 ? 9.772 -7.860 -11.062 1.00 96.12 83 THR A O 1
ATOM 645 N N . THR A 1 84 ? 9.454 -9.796 -9.984 1.00 96.38 84 THR A N 1
ATOM 646 C CA . THR A 1 84 ? 8.978 -10.538 -11.168 1.00 96.38 84 THR A CA 1
ATOM 647 C C . THR A 1 84 ? 7.740 -9.893 -11.789 1.00 96.38 84 THR A C 1
ATOM 649 O O . THR A 1 84 ? 7.577 -9.913 -13.006 1.00 96.38 84 THR A O 1
ATOM 652 N N . SER A 1 85 ? 6.856 -9.320 -10.968 1.00 94.56 85 SER A N 1
ATOM 653 C CA . SER A 1 85 ? 5.655 -8.649 -11.465 1.00 94.56 85 SER A CA 1
ATOM 654 C C . SER A 1 85 ? 5.976 -7.272 -12.056 1.00 94.56 85 SER A C 1
ATOM 656 O O . SER A 1 85 ? 5.538 -6.985 -13.161 1.00 94.56 85 SER A O 1
ATOM 658 N N . VAL A 1 86 ? 6.806 -6.463 -11.384 1.00 95.12 86 VAL A N 1
ATOM 659 C CA . VAL A 1 86 ? 7.295 -5.168 -11.904 1.00 95.12 86 VAL A CA 1
ATOM 660 C C . VAL A 1 86 ? 8.017 -5.339 -13.242 1.00 95.12 86 VAL A C 1
ATOM 662 O O . VAL A 1 86 ? 7.780 -4.561 -14.157 1.00 95.12 86 VAL A O 1
ATOM 665 N N . LEU A 1 87 ? 8.866 -6.362 -13.383 1.00 94.06 87 LEU A N 1
ATOM 666 C CA . LEU A 1 87 ? 9.588 -6.624 -14.632 1.00 94.06 87 LEU A CA 1
ATOM 667 C C . LEU A 1 87 ? 8.656 -7.076 -15.766 1.00 94.06 87 LEU A C 1
ATOM 669 O O . LEU A 1 87 ? 8.865 -6.671 -16.903 1.00 94.06 87 LEU A O 1
ATOM 673 N N . LYS A 1 88 ? 7.603 -7.853 -15.476 1.00 93.81 88 LYS A N 1
ATOM 674 C CA . LYS A 1 88 ? 6.565 -8.185 -16.471 1.00 93.81 88 LYS A CA 1
ATOM 675 C C . LYS A 1 88 ? 5.803 -6.945 -16.932 1.00 93.81 88 LYS A C 1
ATOM 677 O O . LYS A 1 88 ? 5.626 -6.763 -18.130 1.00 93.81 88 LYS A O 1
ATOM 682 N N . ASP A 1 89 ? 5.400 -6.096 -15.989 1.00 93.75 89 ASP A N 1
ATOM 683 C CA . ASP A 1 89 ? 4.698 -4.848 -16.289 1.00 93.75 89 ASP A CA 1
ATOM 684 C C . ASP A 1 89 ? 5.604 -3.895 -17.110 1.00 93.75 89 ASP A C 1
ATOM 686 O O . ASP A 1 89 ? 5.133 -3.257 -18.046 1.00 93.75 89 ASP A O 1
ATOM 690 N N . ALA A 1 90 ? 6.915 -3.862 -16.830 1.00 92.19 90 ALA A N 1
ATOM 691 C CA . ALA A 1 90 ? 7.899 -3.067 -17.574 1.00 92.19 90 ALA A CA 1
ATOM 692 C C . ALA A 1 90 ? 8.170 -3.578 -19.006 1.00 92.19 90 ALA A C 1
ATOM 694 O O . ALA A 1 90 ? 8.329 -2.756 -19.902 1.00 92.19 90 ALA A O 1
ATOM 695 N N . ILE A 1 91 ? 8.174 -4.899 -19.250 1.00 91.44 91 ILE A N 1
ATOM 696 C CA . ILE A 1 91 ? 8.294 -5.462 -20.615 1.00 91.44 91 ILE A CA 1
ATOM 697 C C . ILE A 1 91 ? 7.127 -4.991 -21.495 1.00 91.44 91 ILE A C 1
ATOM 699 O O . ILE A 1 91 ? 7.334 -4.524 -22.609 1.00 91.44 91 ILE A O 1
ATOM 703 N N . VAL A 1 92 ? 5.899 -5.001 -20.965 1.00 91.81 92 VAL A N 1
ATOM 704 C CA . VAL A 1 92 ? 4.723 -4.496 -21.696 1.00 91.81 92 VAL A CA 1
ATOM 705 C C . VAL A 1 92 ? 4.857 -3.003 -22.040 1.00 91.81 92 VAL A C 1
ATOM 707 O O . VAL A 1 92 ? 4.309 -2.552 -23.046 1.00 91.81 92 VAL A O 1
ATOM 710 N N . TYR A 1 93 ? 5.602 -2.227 -21.246 1.00 89.56 93 TYR A N 1
ATOM 711 C CA . TYR A 1 93 ? 5.862 -0.813 -21.527 1.00 89.56 93 TYR A CA 1
ATOM 712 C C . TYR A 1 93 ? 6.977 -0.591 -22.557 1.00 89.56 93 TYR A C 1
ATOM 714 O O . TYR A 1 93 ? 6.797 0.275 -23.415 1.00 89.56 93 TYR A O 1
ATOM 722 N N . SER A 1 94 ? 8.048 -1.398 -22.567 1.00 85.94 94 SER A N 1
ATOM 723 C CA . SER A 1 94 ? 9.047 -1.339 -23.647 1.00 85.94 94 SER A CA 1
ATOM 724 C C . SER A 1 94 ? 8.434 -1.718 -24.998 1.00 85.94 94 SER A C 1
ATOM 726 O O . SER A 1 94 ? 8.601 -0.985 -25.973 1.00 85.94 94 SER A O 1
ATOM 728 N N . ASP A 1 95 ? 7.632 -2.786 -25.039 1.00 87.25 95 ASP A N 1
ATOM 729 C CA . ASP A 1 95 ? 6.951 -3.246 -26.257 1.00 87.25 95 ASP A CA 1
ATOM 730 C C . ASP A 1 95 ? 5.985 -2.164 -26.793 1.00 87.25 95 ASP A C 1
ATOM 732 O O . ASP A 1 95 ? 5.902 -1.902 -27.997 1.00 87.25 95 ASP A O 1
ATOM 736 N N . TYR A 1 96 ? 5.280 -1.468 -25.891 1.00 86.38 96 TYR A N 1
ATOM 737 C CA . TYR A 1 96 ? 4.422 -0.337 -26.249 1.00 86.38 96 TYR A CA 1
ATOM 738 C C . TYR A 1 96 ? 5.221 0.869 -26.772 1.00 86.38 96 TYR A C 1
ATOM 740 O O . TYR A 1 96 ? 4.794 1.511 -27.734 1.00 86.38 96 TYR A O 1
ATOM 748 N N . ALA A 1 97 ? 6.377 1.182 -26.179 1.00 82.50 97 ALA A N 1
ATOM 749 C CA . ALA A 1 97 ? 7.223 2.299 -26.600 1.00 82.50 97 ALA A CA 1
ATOM 750 C C . ALA A 1 97 ? 7.784 2.107 -28.022 1.00 82.50 97 ALA A C 1
ATOM 752 O O . ALA A 1 97 ? 7.781 3.052 -28.816 1.00 82.50 97 ALA A O 1
ATOM 753 N N . GLU A 1 98 ? 8.193 0.884 -28.373 1.00 72.94 98 GLU A N 1
ATOM 754 C CA . GLU A 1 98 ? 8.683 0.535 -29.713 1.00 72.94 98 GLU A CA 1
ATOM 755 C C . GLU A 1 98 ? 7.601 0.707 -30.791 1.00 72.94 98 GLU A C 1
ATOM 757 O O . GLU A 1 98 ? 7.862 1.265 -31.860 1.00 72.94 98 GLU A O 1
ATOM 762 N N . HIS A 1 99 ? 6.360 0.307 -30.498 1.00 68.06 99 HIS A N 1
ATOM 763 C CA . HIS A 1 99 ? 5.221 0.540 -31.389 1.00 68.06 99 HIS A CA 1
ATOM 764 C C . HIS A 1 99 ? 4.777 2.013 -31.437 1.00 68.06 99 HIS A C 1
ATOM 766 O O . HIS A 1 99 ? 4.310 2.475 -32.480 1.00 68.06 99 HIS A O 1
ATOM 772 N N . ALA A 1 100 ? 4.927 2.761 -30.340 1.00 67.00 100 ALA A N 1
ATOM 773 C CA . ALA A 1 100 ? 4.535 4.167 -30.260 1.00 67.00 100 ALA A CA 1
ATOM 774 C C . ALA A 1 100 ? 5.495 5.116 -31.000 1.00 67.00 100 ALA A C 1
ATOM 776 O O . ALA A 1 100 ? 5.056 6.166 -31.476 1.00 67.00 100 ALA A O 1
ATOM 777 N N . ASN A 1 101 ? 6.787 4.782 -31.114 1.00 58.91 101 ASN A N 1
ATOM 778 C CA . ASN A 1 101 ? 7.743 5.591 -31.872 1.00 58.91 101 ASN A CA 1
ATOM 779 C C . ASN A 1 101 ? 8.825 4.751 -32.589 1.00 58.91 101 ASN A C 1
ATOM 781 O O . ASN A 1 101 ? 9.966 4.682 -32.120 1.00 58.91 101 ASN A O 1
ATOM 785 N N . PRO A 1 102 ? 8.533 4.219 -33.795 1.00 60.00 102 PRO A N 1
ATOM 786 C CA . PRO A 1 102 ? 9.491 3.460 -34.609 1.00 60.00 102 PRO A CA 1
ATOM 787 C C . PRO A 1 102 ? 10.663 4.297 -35.169 1.00 60.00 102 PRO A C 1
ATOM 789 O O . PRO A 1 102 ? 11.427 3.808 -35.998 1.00 60.00 102 PRO A O 1
ATOM 792 N N . ASN A 1 103 ? 10.808 5.562 -34.755 1.00 52.53 103 ASN A N 1
ATOM 793 C CA . ASN A 1 103 ? 11.864 6.485 -35.184 1.00 52.53 103 ASN A CA 1
ATOM 794 C C . ASN A 1 103 ? 12.625 7.113 -33.987 1.00 52.53 103 ASN A C 1
ATOM 796 O O . ASN A 1 103 ? 13.440 8.016 -34.171 1.00 52.53 103 ASN A O 1
ATOM 800 N N . ALA A 1 104 ? 12.373 6.652 -32.750 1.00 55.75 104 ALA A N 1
ATOM 801 C CA . ALA A 1 104 ? 12.986 7.184 -31.522 1.00 55.75 104 ALA A CA 1
ATOM 802 C C . ALA A 1 104 ? 14.480 6.853 -31.358 1.00 55.75 104 ALA A C 1
ATOM 804 O O . ALA A 1 104 ? 15.182 7.513 -30.592 1.00 55.75 104 ALA A O 1
ATOM 805 N N . SER A 1 105 ? 14.979 5.835 -32.064 1.00 54.81 105 SER A N 1
ATOM 806 C CA . SER A 1 105 ? 16.294 5.215 -31.841 1.00 54.81 105 SER A CA 1
ATOM 807 C C . SER A 1 105 ? 17.512 6.110 -32.124 1.00 54.81 105 SER A C 1
ATOM 809 O O . SER A 1 105 ? 18.644 5.648 -31.984 1.00 54.81 105 SER A O 1
ATOM 811 N N . ASN A 1 106 ? 17.311 7.370 -32.530 1.00 51.44 106 ASN A N 1
ATOM 812 C CA . ASN A 1 106 ? 18.379 8.300 -32.909 1.00 51.44 106 ASN A CA 1
ATOM 813 C C . ASN A 1 106 ? 18.198 9.745 -32.383 1.00 51.44 106 ASN A C 1
ATOM 815 O O . ASN A 1 106 ? 18.868 10.662 -32.855 1.00 51.44 106 ASN A O 1
ATOM 819 N N . THR A 1 107 ? 17.308 9.994 -31.412 1.00 45.16 107 THR A N 1
ATOM 820 C CA . THR A 1 107 ? 17.165 11.330 -30.794 1.00 45.16 107 THR A CA 1
ATOM 821 C C . THR A 1 107 ? 17.750 11.365 -29.383 1.00 45.16 107 THR A C 1
ATOM 823 O O . THR A 1 107 ? 17.167 10.805 -28.460 1.00 45.16 107 THR A O 1
ATOM 826 N N . ASN A 1 108 ? 18.893 12.049 -29.227 1.00 53.41 108 ASN A N 1
ATOM 827 C CA . ASN A 1 108 ? 19.624 12.268 -27.967 1.00 53.41 108 ASN A CA 1
ATOM 828 C C . ASN A 1 108 ? 18.701 12.554 -26.762 1.00 53.41 108 ASN A C 1
ATOM 830 O O . ASN A 1 108 ? 18.237 13.680 -26.589 1.00 53.41 108 ASN A O 1
ATOM 834 N N . GLY A 1 109 ? 18.482 11.543 -25.912 1.00 45.97 109 GLY A N 1
ATOM 835 C CA . GLY A 1 109 ? 17.547 11.626 -24.780 1.00 45.97 109 GLY A CA 1
ATOM 836 C C . GLY A 1 109 ? 17.847 10.706 -23.589 1.00 45.97 109 GLY A C 1
ATOM 837 O O . GLY A 1 109 ? 17.032 10.626 -22.678 1.00 45.97 109 GLY A O 1
ATOM 838 N N . GLY A 1 110 ? 18.997 10.022 -23.568 1.00 49.19 110 GLY A N 1
ATOM 839 C CA . GLY A 1 110 ? 19.389 9.129 -22.470 1.00 49.19 110 GLY A CA 1
ATOM 840 C C . GLY A 1 110 ? 20.260 7.964 -22.939 1.00 49.19 110 GLY A C 1
ATOM 841 O O . GLY A 1 110 ? 19.799 7.088 -23.659 1.00 49.19 110 GLY A O 1
ATOM 842 N N . SER A 1 111 ? 21.530 7.959 -22.532 1.00 54.53 111 SER A N 1
ATOM 843 C CA . SER A 1 111 ? 22.456 6.834 -22.747 1.00 54.53 111 SER A CA 1
ATOM 844 C C . SER A 1 111 ? 22.037 5.611 -21.910 1.00 54.53 111 SER A C 1
ATOM 846 O O . SER A 1 111 ? 21.588 5.788 -20.780 1.00 54.53 111 SER A O 1
ATOM 848 N N . GLY A 1 112 ? 22.205 4.364 -22.359 1.00 44.06 112 GLY A N 1
ATOM 849 C CA . GLY A 1 112 ? 22.725 3.904 -23.654 1.00 44.06 112 GLY A CA 1
ATOM 850 C C . GLY A 1 112 ? 23.144 2.426 -23.604 1.00 44.06 112 GLY A C 1
ATOM 851 O O . GLY A 1 112 ? 23.438 1.906 -22.530 1.00 44.06 112 GLY A O 1
ATOM 852 N N . GLY A 1 113 ? 23.170 1.742 -24.755 1.00 46.34 113 GLY A N 1
ATOM 853 C CA . GLY A 1 113 ? 23.470 0.297 -24.808 1.00 46.34 113 GLY A CA 1
ATOM 854 C C . GLY A 1 113 ? 23.771 -0.310 -26.188 1.00 46.34 113 GLY A C 1
ATOM 855 O O . GLY A 1 113 ? 23.931 -1.523 -26.292 1.00 46.34 113 GLY A O 1
ATOM 856 N N . SER A 1 114 ? 23.867 0.494 -27.252 1.00 51.84 114 SER A N 1
ATOM 857 C CA . SER A 1 114 ? 23.997 -0.010 -28.628 1.00 51.84 114 SER A CA 1
ATOM 858 C C . SER A 1 114 ? 25.433 -0.382 -29.022 1.00 51.84 114 SER A C 1
ATOM 860 O O . SER A 1 114 ? 26.070 0.316 -29.810 1.00 51.84 114 SER A O 1
ATOM 862 N N . THR A 1 115 ? 25.917 -1.534 -28.554 1.00 48.47 115 THR A N 1
ATOM 863 C CA . THR A 1 115 ? 26.934 -2.294 -29.304 1.00 48.47 115 THR A CA 1
ATOM 864 C C . THR A 1 115 ? 26.202 -3.144 -30.337 1.00 48.47 115 THR A C 1
ATOM 866 O O . THR A 1 115 ? 25.573 -4.141 -29.992 1.00 48.47 115 THR A O 1
ATOM 869 N N . ALA A 1 116 ? 26.241 -2.734 -31.605 1.00 56.19 116 ALA A N 1
ATOM 870 C CA . ALA A 1 116 ? 25.465 -3.382 -32.658 1.00 56.19 116 ALA A CA 1
ATOM 871 C C . ALA A 1 116 ? 25.922 -4.830 -32.923 1.00 56.19 116 ALA A C 1
ATOM 873 O O . ALA A 1 116 ? 27.079 -5.074 -33.264 1.00 56.19 116 ALA A O 1
ATOM 874 N N . ASN A 1 117 ? 24.983 -5.776 -32.857 1.00 53.12 117 ASN A N 1
ATOM 875 C CA . ASN A 1 117 ? 25.139 -7.124 -33.396 1.00 53.12 117 ASN A CA 1
ATOM 876 C C . ASN A 1 117 ? 23.879 -7.492 -34.192 1.00 53.12 117 ASN A C 1
ATOM 878 O O . ASN A 1 117 ? 22.778 -7.490 -33.648 1.00 53.12 117 ASN A O 1
ATOM 882 N N . ASN A 1 118 ? 24.035 -7.798 -35.482 1.00 57.25 118 ASN A N 1
ATOM 883 C CA . ASN A 1 118 ? 22.927 -8.173 -36.362 1.00 57.25 118 ASN A CA 1
ATOM 884 C C . ASN A 1 118 ? 22.563 -9.655 -36.176 1.00 57.25 118 ASN A C 1
ATOM 886 O O . ASN A 1 118 ? 22.842 -10.495 -37.028 1.00 57.25 118 ASN A O 1
ATOM 890 N N . ASN A 1 119 ? 21.922 -9.967 -35.051 1.00 51.50 119 ASN A N 1
ATOM 891 C CA . ASN A 1 119 ? 21.240 -11.236 -34.826 1.00 51.50 119 ASN A CA 1
ATOM 892 C C . ASN A 1 119 ? 19.819 -10.934 -34.334 1.00 51.50 119 ASN A C 1
ATOM 894 O O . ASN A 1 119 ? 19.645 -10.233 -33.341 1.00 51.50 119 ASN A O 1
ATOM 898 N N . SER A 1 120 ? 18.807 -11.444 -35.038 1.00 51.41 120 SER A N 1
ATOM 899 C CA . SER A 1 120 ? 17.386 -11.154 -34.810 1.00 51.41 120 SER A CA 1
ATOM 900 C C . SER A 1 120 ? 16.805 -11.919 -33.611 1.00 51.41 120 SER A C 1
ATOM 902 O O . SER A 1 120 ? 15.815 -12.637 -33.734 1.00 51.41 120 SER A O 1
ATOM 904 N N . ASN A 1 121 ? 17.437 -11.766 -32.450 1.00 47.94 121 ASN A N 1
ATOM 905 C CA . ASN A 1 121 ? 16.908 -12.142 -31.146 1.00 47.94 121 ASN A CA 1
ATOM 906 C C . ASN A 1 121 ? 16.695 -10.847 -30.359 1.00 47.94 121 ASN A C 1
ATOM 908 O O . ASN A 1 121 ? 17.596 -10.376 -29.667 1.00 47.94 121 ASN A O 1
ATOM 912 N N . HIS A 1 122 ? 15.518 -10.243 -30.532 1.00 54.25 122 HIS A N 1
ATOM 913 C CA . HIS A 1 122 ? 15.160 -8.974 -29.901 1.00 54.25 122 HIS A CA 1
ATOM 914 C C . HIS A 1 122 ? 14.938 -9.169 -28.398 1.00 54.25 122 HIS A C 1
ATOM 916 O O . HIS A 1 122 ? 13.839 -9.487 -27.950 1.00 54.25 122 HIS A O 1
ATOM 922 N N . SER A 1 123 ? 16.006 -9.030 -27.614 1.00 55.41 123 SER A N 1
ATOM 923 C CA . SER A 1 123 ? 15.897 -8.857 -26.169 1.00 55.41 123 SER A CA 1
ATOM 924 C C . SER A 1 123 ? 15.340 -7.452 -25.904 1.00 55.41 123 SER A C 1
ATOM 926 O O . SER A 1 123 ? 16.046 -6.497 -26.243 1.00 55.41 123 SER A O 1
ATOM 928 N N . PRO A 1 124 ? 14.140 -7.294 -25.310 1.00 60.50 124 PRO A N 1
ATOM 929 C CA . PRO A 1 124 ? 13.574 -5.973 -25.053 1.00 60.50 124 PRO A CA 1
ATOM 930 C C . PRO A 1 124 ? 14.547 -5.174 -24.186 1.00 60.50 124 PRO A C 1
ATOM 932 O O . PRO A 1 124 ? 14.956 -5.624 -23.109 1.00 60.50 124 PRO A O 1
ATOM 935 N N . THR A 1 125 ? 14.973 -4.008 -24.673 1.00 76.06 125 THR A N 1
ATOM 936 C CA . THR A 1 125 ? 16.005 -3.195 -24.017 1.00 76.06 125 THR A CA 1
ATOM 937 C C . THR A 1 125 ? 15.397 -2.387 -22.875 1.00 76.06 125 THR A C 1
ATOM 939 O O . THR A 1 125 ? 15.286 -1.166 -22.965 1.00 76.06 125 THR A O 1
ATOM 942 N N . LEU A 1 126 ? 14.984 -3.091 -21.815 1.00 84.88 126 LEU A N 1
ATOM 943 C CA . LEU A 1 126 ? 14.329 -2.535 -20.631 1.00 84.88 126 LEU A CA 1
ATOM 944 C C . LEU A 1 126 ? 15.096 -1.332 -20.082 1.00 84.88 126 LEU A C 1
ATOM 946 O O . LEU A 1 126 ? 16.219 -1.459 -19.585 1.00 84.88 126 LEU A O 1
ATOM 950 N N . THR A 1 127 ? 14.472 -0.161 -20.150 1.00 89.50 127 THR A N 1
ATOM 951 C CA . THR A 1 127 ? 15.053 1.077 -19.649 1.00 89.50 127 THR A CA 1
ATOM 952 C C . THR A 1 127 ? 14.710 1.275 -18.173 1.00 89.50 127 THR A C 1
ATOM 954 O O . THR A 1 127 ? 13.803 0.661 -17.604 1.00 89.50 127 THR A O 1
ATOM 957 N N . VAL A 1 128 ? 15.423 2.199 -17.526 1.00 91.94 128 VAL A N 1
ATOM 958 C CA . VAL A 1 128 ? 15.096 2.620 -16.156 1.00 91.94 128 VAL A CA 1
ATOM 959 C C . VAL A 1 128 ? 13.718 3.301 -16.094 1.00 91.94 128 VAL A C 1
ATOM 961 O O . VAL A 1 128 ? 13.084 3.278 -15.040 1.00 91.94 128 VAL A O 1
ATOM 964 N N . GLU A 1 129 ? 13.227 3.876 -17.197 1.00 91.06 129 GLU A N 1
ATOM 965 C CA . GLU A 1 129 ? 11.938 4.575 -17.229 1.00 91.06 129 GLU A CA 1
ATOM 966 C C . GLU A 1 129 ? 10.750 3.605 -17.295 1.00 91.06 129 GLU A C 1
ATOM 968 O O . GLU A 1 129 ? 9.775 3.801 -16.571 1.00 91.06 129 GLU A O 1
ATOM 973 N N . ASP A 1 130 ? 10.870 2.492 -18.028 1.00 90.94 130 ASP A N 1
ATOM 974 C CA . ASP A 1 130 ? 9.855 1.423 -18.049 1.00 90.94 130 ASP A CA 1
ATOM 975 C C . ASP A 1 130 ? 9.653 0.832 -16.642 1.00 90.94 130 ASP A C 1
ATOM 977 O O . ASP A 1 130 ? 8.531 0.655 -16.160 1.00 90.94 130 ASP A O 1
ATOM 981 N N . ILE A 1 131 ? 10.765 0.606 -15.931 1.00 94.12 131 ILE A N 1
ATOM 982 C CA . ILE A 1 131 ? 10.776 0.112 -14.547 1.00 94.12 131 ILE A CA 1
ATOM 983 C C . ILE A 1 131 ? 10.172 1.151 -13.585 1.00 94.12 131 ILE A C 1
ATOM 985 O O . ILE A 1 131 ? 9.394 0.790 -12.697 1.00 94.12 131 ILE A O 1
ATOM 989 N N . ARG A 1 132 ? 10.476 2.446 -13.758 1.00 94.88 132 ARG A N 1
ATOM 990 C CA . ARG A 1 132 ? 9.854 3.532 -12.975 1.00 94.88 132 ARG A CA 1
ATOM 991 C C . ARG A 1 132 ? 8.345 3.585 -13.188 1.00 94.88 132 ARG A C 1
ATOM 993 O O . ARG A 1 132 ? 7.613 3.687 -12.205 1.00 94.88 132 ARG A O 1
ATOM 1000 N N . LEU A 1 133 ? 7.881 3.474 -14.432 1.00 93.94 133 LEU A N 1
ATOM 1001 C CA . LEU A 1 133 ? 6.460 3.489 -14.775 1.00 93.94 133 LEU A CA 1
ATOM 1002 C C . LEU A 1 133 ? 5.723 2.281 -14.169 1.00 93.94 133 LEU A C 1
ATOM 1004 O O . LEU A 1 133 ? 4.646 2.442 -13.590 1.00 93.94 133 LEU A O 1
ATOM 1008 N N . ALA A 1 134 ? 6.334 1.090 -14.201 1.00 93.75 134 ALA A N 1
ATOM 1009 C 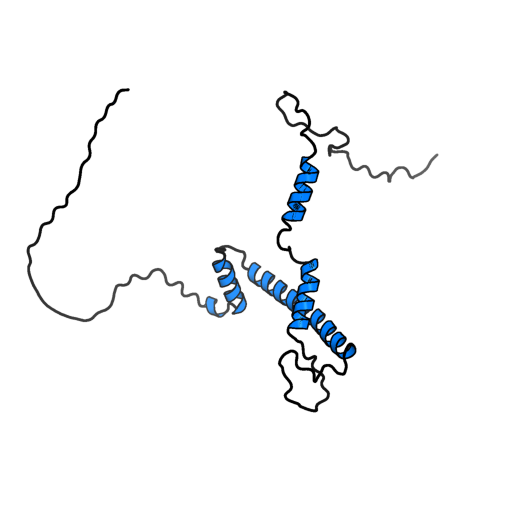CA . ALA A 1 134 ? 5.801 -0.124 -13.573 1.00 93.75 134 ALA A CA 1
ATOM 1010 C C . ALA A 1 134 ? 5.673 -0.001 -12.044 1.00 93.75 134 ALA A C 1
ATOM 1012 O O . ALA A 1 134 ? 4.641 -0.360 -11.466 1.00 93.75 134 ALA A O 1
ATOM 1013 N N . ILE A 1 135 ? 6.680 0.571 -11.377 1.00 95.25 135 ILE A N 1
ATOM 1014 C CA . ILE A 1 135 ? 6.630 0.846 -9.933 1.00 95.25 135 ILE A CA 1
ATOM 1015 C C . ILE A 1 135 ? 5.580 1.924 -9.619 1.00 95.25 135 ILE A C 1
ATOM 1017 O O . ILE A 1 135 ? 4.806 1.768 -8.670 1.00 95.25 135 ILE A O 1
ATOM 1021 N N . ALA A 1 136 ? 5.504 2.996 -10.413 1.00 93.62 136 ALA A N 1
ATOM 1022 C CA . ALA A 1 136 ? 4.556 4.090 -10.211 1.00 93.62 136 ALA A CA 1
ATOM 1023 C C . ALA A 1 136 ? 3.097 3.611 -10.294 1.00 93.62 136 ALA A C 1
ATOM 1025 O O . ALA A 1 136 ? 2.320 3.868 -9.372 1.00 93.62 136 ALA A O 1
ATOM 1026 N N . ALA A 1 137 ? 2.748 2.843 -11.333 1.00 92.62 137 ALA A N 1
ATOM 1027 C CA . ALA A 1 137 ? 1.408 2.281 -11.515 1.00 92.62 137 ALA A CA 1
ATOM 1028 C C . ALA A 1 137 ? 0.980 1.389 -10.332 1.00 92.62 137 ALA A C 1
ATOM 1030 O O . ALA A 1 137 ? -0.149 1.478 -9.853 1.00 92.62 137 ALA A O 1
ATOM 1031 N N . ARG A 1 138 ? 1.893 0.567 -9.794 1.00 90.75 138 ARG A N 1
ATOM 1032 C CA . ARG A 1 138 ? 1.631 -0.277 -8.610 1.00 90.75 138 ARG A CA 1
ATOM 1033 C C . ARG A 1 138 ? 1.496 0.516 -7.316 1.00 90.75 138 ARG A C 1
ATOM 1035 O O . ARG A 1 138 ? 0.665 0.185 -6.467 1.00 90.75 138 ARG A O 1
ATOM 1042 N N . THR A 1 139 ? 2.292 1.571 -7.163 1.00 91.56 139 THR A N 1
ATOM 1043 C CA . THR A 1 139 ? 2.316 2.405 -5.952 1.00 91.56 139 THR A CA 1
ATOM 1044 C C . THR A 1 139 ? 0.975 3.094 -5.694 1.00 91.56 139 THR A C 1
ATOM 1046 O O . THR A 1 139 ? 0.632 3.329 -4.540 1.00 91.56 139 THR A O 1
ATOM 1049 N N . GLN A 1 140 ? 0.173 3.339 -6.735 1.00 86.75 140 GLN A N 1
ATOM 1050 C CA . GLN A 1 140 ? -1.155 3.951 -6.614 1.00 86.75 140 GLN A CA 1
ATOM 1051 C C . GLN A 1 140 ? -2.177 3.121 -5.813 1.00 86.75 140 GLN A C 1
ATOM 1053 O O . GLN A 1 140 ? -3.137 3.700 -5.310 1.00 86.75 140 GLN A O 1
ATOM 1058 N N . TYR A 1 141 ? -2.003 1.795 -5.696 1.00 89.94 141 TYR A N 1
ATOM 1059 C CA . TYR A 1 141 ? -2.998 0.918 -5.054 1.00 89.94 141 TYR A CA 1
ATOM 1060 C C . TYR A 1 141 ? -2.436 -0.187 -4.141 1.00 89.94 141 TYR A C 1
ATOM 1062 O O . TYR A 1 141 ? -3.199 -0.745 -3.355 1.00 89.94 141 TYR A O 1
ATOM 1070 N N . GLN A 1 142 ? -1.139 -0.519 -4.213 1.00 90.00 142 GLN A N 1
ATOM 1071 C CA . GLN A 1 142 ? -0.538 -1.592 -3.396 1.00 90.00 142 GLN A CA 1
ATOM 1072 C C . GLN A 1 142 ? 0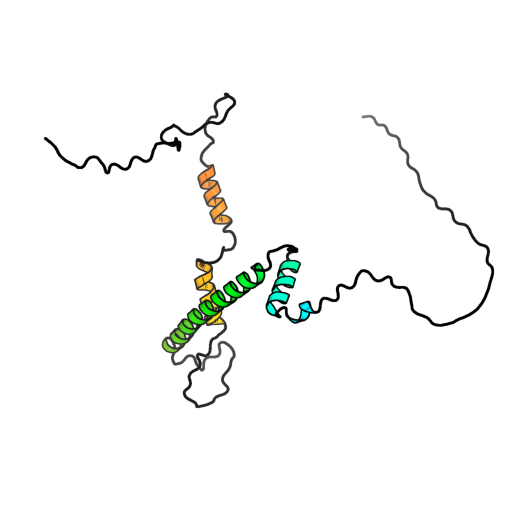.147 -1.078 -2.126 1.00 90.00 142 GLN A C 1
ATOM 1074 O O . GLN A 1 142 ? 0.073 -1.717 -1.077 1.00 90.00 142 GLN A O 1
ATOM 1079 N N . PHE A 1 143 ? 0.830 0.066 -2.210 1.00 90.12 143 PHE A N 1
ATOM 1080 C CA . PHE A 1 143 ? 1.639 0.597 -1.115 1.00 90.12 143 PHE A CA 1
ATOM 1081 C C . PHE A 1 143 ? 0.943 1.755 -0.409 1.00 90.12 143 PHE A C 1
ATOM 1083 O O . PHE A 1 143 ? 0.177 2.508 -1.004 1.00 90.12 143 PHE A O 1
ATOM 1090 N N . LYS A 1 144 ? 1.231 1.916 0.885 1.00 88.50 144 LYS A N 1
ATOM 1091 C CA . LYS A 1 144 ? 0.723 3.032 1.682 1.00 88.50 144 LYS A CA 1
ATOM 1092 C C . LYS A 1 144 ? 1.439 4.322 1.244 1.00 88.50 144 LYS A C 1
ATOM 1094 O O . LYS A 1 144 ? 2.641 4.424 1.490 1.00 88.50 144 LYS A O 1
ATOM 1099 N N . PRO A 1 145 ? 0.752 5.298 0.622 1.00 86.50 145 PRO A N 1
ATOM 1100 C CA . PRO A 1 145 ? 1.391 6.537 0.198 1.00 86.50 145 PRO A CA 1
ATOM 1101 C C . PRO A 1 145 ? 1.786 7.394 1.407 1.00 86.50 145 PRO A C 1
ATOM 1103 O O . PRO A 1 145 ? 1.285 7.202 2.522 1.00 86.50 145 PRO A O 1
ATOM 1106 N N . THR A 1 146 ? 2.644 8.389 1.171 1.00 86.94 146 THR A N 1
ATOM 1107 C CA . THR A 1 146 ? 2.928 9.466 2.130 1.00 86.94 146 THR A CA 1
ATOM 1108 C C . THR A 1 146 ? 1.618 10.029 2.682 1.00 86.94 146 THR A C 1
ATOM 1110 O O . THR A 1 146 ? 0.713 10.359 1.916 1.00 86.94 146 THR A O 1
ATOM 1113 N N . ALA A 1 147 ? 1.502 10.117 4.011 1.00 85.25 147 ALA A N 1
ATOM 1114 C CA . ALA A 1 147 ? 0.242 10.443 4.675 1.00 85.25 147 ALA A CA 1
ATOM 1115 C C . ALA A 1 147 ? -0.342 11.779 4.154 1.00 85.25 147 ALA A C 1
ATOM 1117 O O . ALA A 1 147 ? 0.305 12.817 4.329 1.00 85.25 147 ALA A O 1
ATOM 1118 N N . PRO A 1 148 ? -1.547 11.792 3.541 1.00 91.06 148 PRO A N 1
ATOM 1119 C CA . PRO A 1 148 ? -2.085 12.975 2.868 1.00 91.06 148 PRO A CA 1
ATOM 1120 C C . PRO A 1 148 ? -2.651 13.971 3.891 1.00 91.06 148 PRO A C 1
ATOM 1122 O O . PRO A 1 148 ? -3.858 14.080 4.106 1.00 91.06 148 PRO A O 1
ATOM 1125 N N . LYS A 1 149 ? -1.739 14.683 4.562 1.00 95.00 149 LYS A N 1
ATOM 1126 C CA . LYS A 1 149 ? -1.999 15.563 5.710 1.00 95.00 149 LYS A CA 1
ATOM 1127 C C . LYS A 1 149 ? -3.103 16.586 5.443 1.00 95.00 149 LYS A C 1
ATOM 1129 O O . LYS A 1 149 ? -3.943 16.789 6.309 1.00 95.00 149 LYS A O 1
ATOM 1134 N N . GLU A 1 150 ? -3.112 17.214 4.272 1.00 94.75 150 GLU A N 1
ATOM 1135 C CA . GLU A 1 150 ? -4.085 18.259 3.926 1.00 94.75 150 GLU A CA 1
ATOM 1136 C C . GLU A 1 150 ? -5.501 17.692 3.782 1.00 94.75 150 GLU A C 1
ATOM 1138 O O . GLU A 1 150 ? -6.432 18.215 4.390 1.00 94.75 150 GLU A O 1
ATOM 1143 N N . LEU A 1 151 ? -5.646 16.550 3.099 1.00 95.19 151 LEU A N 1
ATOM 1144 C CA . LEU A 1 151 ? -6.912 15.819 2.991 1.00 95.19 151 LEU A CA 1
ATOM 1145 C C . LEU A 1 151 ? -7.429 15.377 4.370 1.00 95.19 151 LEU A C 1
ATOM 1147 O O . LEU A 1 151 ? -8.616 15.522 4.660 1.00 95.19 151 LEU A O 1
ATOM 1151 N N . LEU A 1 152 ? -6.545 14.880 5.244 1.00 95.94 152 LEU A N 1
ATOM 1152 C CA . LEU A 1 152 ? -6.911 14.513 6.617 1.00 95.94 152 LEU A CA 1
ATOM 1153 C C . LEU A 1 152 ? -7.296 15.734 7.465 1.00 95.94 152 LEU A C 1
ATOM 1155 O O . LEU A 1 152 ? -8.231 15.634 8.255 1.00 95.94 152 LEU A O 1
ATOM 1159 N N . LEU A 1 153 ? -6.622 16.878 7.307 1.00 96.88 153 LEU A N 1
ATOM 1160 C CA . LEU A 1 153 ? -6.957 18.121 8.011 1.00 96.88 153 LEU A CA 1
ATOM 1161 C C . LEU A 1 153 ? -8.295 18.704 7.541 1.00 96.88 153 LEU A C 1
ATOM 1163 O O . LEU A 1 153 ? -9.096 19.114 8.380 1.00 96.88 153 LEU A O 1
ATOM 1167 N N . GLN A 1 154 ? -8.570 18.691 6.234 1.00 96.69 154 GLN A N 1
ATOM 1168 C CA . GLN A 1 154 ? -9.861 19.100 5.682 1.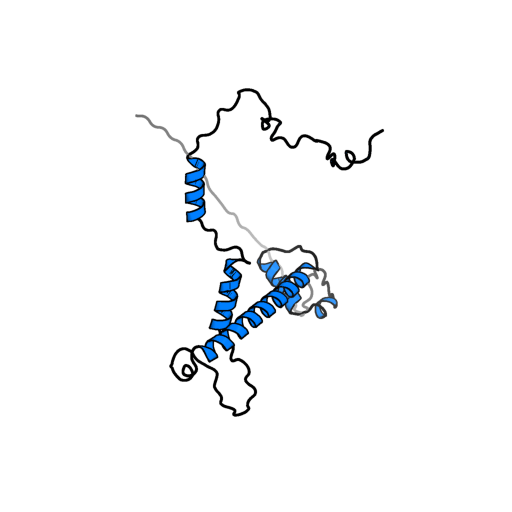00 96.69 154 GLN A CA 1
ATOM 1169 C C . GLN A 1 154 ? -10.985 18.189 6.193 1.00 96.69 154 GLN A C 1
ATOM 1171 O O . GLN A 1 154 ? -11.972 18.679 6.740 1.00 96.69 154 GLN A O 1
ATOM 1176 N N . LEU A 1 155 ? -10.806 16.866 6.105 1.00 96.81 155 LEU A N 1
ATOM 1177 C CA . LEU A 1 155 ? -11.776 15.891 6.609 1.00 96.81 155 LEU A CA 1
ATOM 1178 C C . LEU A 1 155 ? -11.997 16.053 8.120 1.00 96.81 155 LEU A C 1
ATOM 1180 O O . LEU A 1 155 ? -13.140 16.041 8.575 1.00 96.81 155 LEU A O 1
ATOM 1184 N N . ALA A 1 156 ? -10.934 16.260 8.903 1.00 96.94 156 ALA A N 1
ATOM 1185 C CA . ALA A 1 156 ? -11.043 16.535 10.332 1.00 96.94 156 ALA A CA 1
ATOM 1186 C C . ALA A 1 156 ? -11.831 17.827 10.599 1.00 96.94 156 ALA A C 1
ATOM 1188 O O . ALA A 1 156 ? -12.742 17.812 11.422 1.00 96.94 156 ALA A O 1
ATOM 1189 N N . ALA A 1 157 ? -11.558 18.917 9.876 1.00 97.00 157 ALA A N 1
ATOM 1190 C CA . ALA A 1 157 ? -12.322 20.157 9.994 1.00 97.00 157 ALA A CA 1
ATOM 1191 C C . ALA A 1 157 ? -13.810 19.947 9.653 1.00 97.00 157 ALA A C 1
ATOM 1193 O O . ALA A 1 157 ? -14.679 20.372 10.414 1.00 97.00 157 ALA A O 1
ATOM 1194 N N . ASP A 1 158 ? -14.126 19.236 8.568 1.00 96.75 158 ASP A N 1
ATOM 1195 C CA . ASP A 1 158 ? -15.507 18.955 8.159 1.00 96.75 158 ASP A CA 1
ATOM 1196 C C . ASP A 1 158 ? -16.260 18.043 9.139 1.00 96.75 158 ASP A C 1
ATOM 1198 O O . ASP A 1 158 ? -17.457 18.233 9.373 1.00 96.75 158 ASP A O 1
ATOM 1202 N N . ARG A 1 159 ? -15.575 17.086 9.777 1.00 96.31 159 ARG A N 1
ATOM 1203 C CA . ARG A 1 159 ? -16.175 16.226 10.810 1.00 96.31 159 ARG A CA 1
ATOM 1204 C C . ARG A 1 159 ? -16.318 16.943 12.155 1.00 96.31 159 ARG A C 1
ATOM 1206 O O . ARG A 1 159 ? -17.338 16.735 12.811 1.00 96.31 159 ARG A O 1
ATOM 1213 N N . ASN A 1 160 ? -15.366 17.803 12.524 1.00 96.44 160 ASN A N 1
ATOM 1214 C CA . ASN A 1 160 ? -15.323 18.514 13.808 1.00 96.44 160 ASN A CA 1
ATOM 1215 C C . ASN A 1 160 ? -16.222 19.765 13.856 1.00 96.44 160 ASN A C 1
ATOM 1217 O O . ASN A 1 160 ? -16.492 20.270 14.941 1.00 96.44 160 ASN A O 1
ATOM 1221 N N . LYS A 1 161 ? -16.762 20.230 12.717 1.00 96.94 161 LYS A N 1
ATOM 1222 C CA . LYS A 1 161 ? -17.828 21.259 12.661 1.00 96.94 161 LYS A CA 1
ATOM 1223 C C . LYS A 1 161 ? -19.098 20.881 13.439 1.00 96.94 161 LYS A C 1
ATOM 1225 O O . LYS A 1 161 ? -19.913 21.752 13.731 1.00 96.94 161 LYS A O 1
ATOM 1230 N N . LYS A 1 162 ? -19.306 19.596 13.751 1.00 93.56 162 LYS A N 1
ATOM 1231 C CA . LYS A 1 162 ? -20.451 19.121 14.541 1.00 93.56 162 LYS A CA 1
ATOM 1232 C C . LYS A 1 162 ? -20.092 19.122 16.026 1.00 93.56 162 LYS A C 1
ATOM 1234 O O . LYS A 1 162 ? -19.230 18.357 16.448 1.00 93.56 162 LYS A O 1
ATOM 1239 N N . ALA A 1 163 ? -20.777 19.962 16.802 1.00 94.19 163 ALA A N 1
ATOM 1240 C CA . ALA A 1 163 ? -20.622 20.025 18.253 1.00 94.19 163 ALA A CA 1
ATOM 1241 C C . ALA A 1 163 ? -20.920 18.671 18.929 1.00 94.19 163 ALA A C 1
ATOM 1243 O O . ALA A 1 163 ? -21.687 17.852 18.411 1.00 94.19 163 ALA A O 1
ATOM 1244 N N . LEU A 1 164 ? -20.313 18.446 20.096 1.00 93.12 164 LEU A N 1
ATOM 1245 C CA . LEU A 1 164 ? -20.495 17.216 20.866 1.00 93.12 164 LEU A CA 1
ATOM 1246 C C . LEU A 1 164 ? -21.951 17.086 21.365 1.00 93.12 164 LEU A C 1
ATOM 1248 O O . LEU A 1 164 ? -22.527 18.081 21.810 1.00 93.12 164 LEU A O 1
ATOM 1252 N N . PRO A 1 165 ? -22.555 15.881 21.338 1.00 91.31 165 PRO A N 1
ATOM 1253 C CA . PRO A 1 165 ? -23.862 15.647 21.946 1.00 91.31 165 PRO A CA 1
ATOM 1254 C C . PRO A 1 165 ? -23.846 15.891 23.459 1.00 91.31 165 PRO A C 1
ATOM 1256 O O . PRO A 1 165 ? -22.859 15.587 24.129 1.00 91.31 165 PRO A O 1
ATOM 1259 N N . GLN A 1 166 ? -24.971 16.353 24.012 1.00 89.38 166 GLN A N 1
ATOM 1260 C CA . GLN A 1 166 ? -25.139 16.479 25.460 1.00 89.38 166 GLN A CA 1
ATOM 1261 C C . GLN A 1 166 ? -24.981 15.115 26.150 1.00 89.38 166 GLN A C 1
ATOM 1263 O O . GLN A 1 166 ? -25.617 14.128 25.770 1.00 89.38 166 GLN A O 1
ATOM 1268 N N . VAL A 1 167 ? -24.155 15.077 27.197 1.00 87.44 167 VAL A N 1
ATOM 1269 C CA . VAL A 1 167 ? -23.916 13.887 28.024 1.00 87.44 167 VAL A CA 1
ATOM 1270 C C . VAL A 1 167 ? -24.853 13.905 29.239 1.00 87.44 167 VAL A C 1
ATOM 1272 O O . VAL A 1 167 ? -25.144 14.964 29.797 1.00 87.44 167 VAL A O 1
ATOM 1275 N N . MET A 1 168 ? -25.344 12.730 29.637 1.00 76.44 168 MET A N 1
ATOM 1276 C CA . MET A 1 168 ? -26.162 12.542 30.843 1.00 76.44 168 MET A CA 1
ATOM 1277 C C . MET A 1 168 ? -25.258 12.533 32.085 1.00 76.44 168 MET A C 1
ATOM 1279 O O . MET A 1 168 ? -24.210 11.897 32.059 1.00 76.44 168 MET A O 1
ATOM 1283 N N . GLY A 1 169 ? -25.671 13.160 33.191 1.00 82.81 169 GLY A N 1
ATOM 1284 C CA . GLY A 1 169 ? -24.886 13.198 34.442 1.00 82.81 169 GLY A CA 1
ATOM 1285 C C . GLY A 1 169 ? -24.784 11.866 35.209 1.00 82.81 169 GLY A C 1
ATOM 1286 O O . GLY A 1 169 ? -24.182 11.810 36.278 1.00 82.81 169 GLY A O 1
ATOM 1287 N N . THR A 1 170 ? -25.389 10.795 34.694 1.00 86.06 170 THR A N 1
ATOM 1288 C CA . THR A 1 170 ? -25.361 9.441 35.262 1.00 86.06 170 THR A CA 1
ATOM 1289 C C . THR A 1 170 ? -24.053 8.725 34.933 1.00 86.06 170 THR A C 1
ATOM 1291 O O . THR A 1 170 ? -23.675 8.637 33.766 1.00 86.06 170 THR A O 1
ATOM 1294 N N . TRP A 1 171 ? -23.402 8.149 35.942 1.00 85.12 171 TRP A N 1
ATOM 1295 C CA . TRP A 1 171 ? -22.156 7.400 35.779 1.00 85.12 171 TRP A CA 1
ATOM 1296 C C . TRP A 1 171 ? -22.434 6.049 35.097 1.00 85.12 171 TRP A C 1
ATOM 1298 O O . TRP A 1 171 ? -23.184 5.235 35.631 1.00 85.12 171 TRP A O 1
ATOM 1308 N N . GLY A 1 172 ? -21.844 5.801 33.924 1.00 88.62 172 GLY A N 1
ATOM 1309 C CA . GLY A 1 172 ? -22.001 4.539 33.193 1.00 88.62 172 GLY A CA 1
ATOM 1310 C C . GLY A 1 172 ? -21.683 4.643 31.698 1.00 88.62 172 GLY A C 1
ATOM 1311 O O . GLY A 1 172 ? -21.387 5.719 31.180 1.00 88.62 172 GLY A O 1
ATOM 1312 N N . VAL A 1 173 ? -21.757 3.512 30.989 1.00 89.31 173 VAL A N 1
ATOM 1313 C CA . VAL A 1 173 ? -21.558 3.444 29.531 1.00 89.31 173 VAL A CA 1
ATOM 1314 C C . VAL A 1 173 ? -22.891 3.656 28.813 1.00 89.31 173 VAL A C 1
ATOM 1316 O O . VAL A 1 173 ? -23.829 2.880 28.984 1.00 89.31 173 VAL A O 1
ATOM 1319 N N . ARG A 1 174 ? -22.976 4.686 27.963 1.00 87.31 174 ARG A N 1
ATOM 1320 C CA . ARG A 1 174 ? -24.162 4.946 27.136 1.00 87.31 174 ARG A CA 1
ATOM 1321 C C . ARG A 1 174 ? -24.113 4.128 25.844 1.00 87.31 174 ARG A C 1
ATOM 1323 O O . ARG A 1 174 ? -23.506 4.556 24.864 1.00 87.31 174 ARG A O 1
ATOM 1330 N N . LEU A 1 175 ? -24.785 2.980 25.842 1.00 89.38 175 LEU A N 1
ATOM 1331 C CA . LEU A 1 175 ? -25.012 2.190 24.630 1.00 89.38 175 LEU A CA 1
ATOM 1332 C C . LEU A 1 175 ? -25.852 2.969 23.587 1.00 89.38 175 LEU A C 1
ATOM 1334 O O . LEU A 1 175 ? -26.597 3.891 23.947 1.00 89.38 175 LEU A O 1
ATOM 1338 N N . PRO A 1 176 ? -25.762 2.611 22.292 1.00 90.19 176 PRO A N 1
ATOM 1339 C CA . PRO A 1 176 ? -26.741 3.018 21.286 1.00 90.19 176 PRO A CA 1
ATOM 1340 C C . PRO A 1 176 ? -28.175 2.572 21.645 1.00 90.19 176 PRO A C 1
ATOM 1342 O O . PRO A 1 176 ? -28.360 1.688 22.480 1.00 90.19 176 PRO A O 1
ATOM 1345 N N . PRO A 1 177 ? -29.212 3.136 20.996 1.00 90.50 177 PRO A N 1
ATOM 1346 C CA . PRO A 1 177 ? -30.554 2.554 21.014 1.00 90.50 177 PRO A CA 1
ATOM 1347 C C . PRO A 1 177 ? -30.529 1.079 20.592 1.00 90.50 177 PRO A C 1
ATOM 1349 O O . PRO A 1 177 ? -29.827 0.741 19.644 1.00 90.50 177 PRO A O 1
ATOM 1352 N N . GLU A 1 178 ? -31.342 0.235 21.231 1.00 87.31 178 GLU A N 1
ATOM 1353 C CA . GLU A 1 178 ? -31.307 -1.234 21.100 1.00 87.31 178 GLU A CA 1
ATOM 1354 C C . GLU A 1 178 ? -31.298 -1.746 19.649 1.00 87.31 178 GLU A C 1
ATOM 1356 O O . GLU A 1 178 ? -30.529 -2.638 19.316 1.00 87.31 178 GLU A O 1
ATOM 1361 N N . LYS A 1 179 ? -32.056 -1.109 18.746 1.00 87.44 179 LYS A N 1
ATOM 1362 C CA . LYS A 1 179 ? -32.073 -1.408 17.298 1.00 87.44 179 LYS A CA 1
ATOM 1363 C C . LYS A 1 179 ? -30.731 -1.223 16.556 1.00 87.44 179 LYS A C 1
ATOM 1365 O O . LYS A 1 179 ? -30.645 -1.561 15.381 1.00 87.44 179 LYS A O 1
ATOM 1370 N N . TYR A 1 180 ? -29.728 -0.635 17.206 1.00 89.00 180 TYR A N 1
ATOM 1371 C CA . TYR A 1 180 ? -28.346 -0.495 16.733 1.00 89.00 180 TYR A CA 1
ATOM 1372 C C . TYR A 1 180 ? -27.338 -1.223 17.638 1.00 89.00 180 TYR A C 1
ATOM 1374 O O . TYR A 1 180 ? -26.139 -1.199 17.360 1.00 89.00 180 TYR A O 1
ATOM 1382 N N . CYS A 1 181 ? -27.795 -1.851 18.722 1.00 88.50 181 CYS A N 1
ATOM 1383 C CA . CYS A 1 181 ? -26.986 -2.782 19.489 1.00 88.50 181 CYS A CA 1
ATOM 1384 C C . CYS A 1 181 ? -26.979 -4.134 18.775 1.00 88.50 181 CYS A C 1
ATOM 1386 O O . CYS A 1 181 ? -28.014 -4.608 18.312 1.00 88.50 181 CYS A O 1
ATOM 1388 N N . LEU A 1 182 ? -25.822 -4.791 18.750 1.00 84.19 182 LEU A N 1
ATOM 1389 C CA . LEU A 1 182 ? -25.726 -6.203 18.384 1.00 84.19 182 LEU A CA 1
ATOM 1390 C C . LEU A 1 182 ? -26.123 -7.060 19.596 1.00 84.19 182 LEU A C 1
ATOM 1392 O O . LEU A 1 182 ? -25.306 -7.787 20.156 1.00 84.19 182 LEU A O 1
ATOM 1396 N N . THR A 1 183 ? -27.373 -6.916 20.050 1.00 80.00 183 THR A N 1
ATOM 1397 C CA . THR A 1 183 ? -27.973 -7.881 20.977 1.00 80.00 183 THR A CA 1
ATOM 1398 C C . THR A 1 183 ? -28.061 -9.237 20.280 1.00 80.00 183 THR A C 1
ATOM 1400 O O . THR A 1 183 ? -28.257 -9.311 19.065 1.00 80.00 183 THR A O 1
ATOM 1403 N N . ALA A 1 184 ? -27.870 -10.315 21.043 1.00 63.62 184 ALA A N 1
ATOM 1404 C CA . ALA A 1 184 ? -27.795 -11.673 20.516 1.00 63.62 184 ALA A CA 1
ATOM 1405 C C . ALA A 1 184 ? -29.177 -12.181 20.073 1.00 63.62 184 ALA A C 1
ATOM 1407 O O . ALA A 1 184 ? -29.812 -12.981 20.754 1.00 63.62 184 ALA A O 1
ATOM 1408 N N . LYS A 1 185 ? -29.646 -11.699 18.919 1.00 68.25 185 LYS A N 1
ATOM 1409 C CA . LYS A 1 185 ? -30.688 -12.377 18.156 1.00 68.25 185 LYS A CA 1
ATOM 1410 C C . LYS A 1 185 ? -30.131 -13.697 17.645 1.00 68.25 185 LYS A C 1
ATOM 1412 O O . LYS A 1 185 ? -29.071 -13.724 17.020 1.00 68.25 185 LYS A O 1
ATOM 1417 N N . GLU A 1 186 ? -30.872 -14.764 17.892 1.00 74.62 186 GLU A N 1
ATOM 1418 C CA . GLU A 1 186 ? -30.663 -16.038 17.220 1.00 74.62 186 GLU A CA 1
ATOM 1419 C C . GLU A 1 186 ? -30.873 -15.849 15.712 1.00 74.62 186 GLU A C 1
ATOM 1421 O O . GLU A 1 186 ? -31.812 -15.173 15.279 1.00 74.62 186 GLU A O 1
ATOM 1426 N N . TRP A 1 187 ? -29.966 -16.399 14.904 1.00 76.62 187 TRP A N 1
ATOM 1427 C CA . TRP A 1 187 ? -30.054 -16.329 13.445 1.00 76.62 187 TRP A CA 1
ATOM 1428 C C . TRP A 1 187 ? -30.988 -17.428 12.929 1.00 76.62 187 TRP A C 1
ATOM 1430 O O . TRP A 1 187 ? -30.546 -18.367 12.268 1.00 76.62 187 TRP A O 1
ATOM 1440 N N . GLU A 1 188 ? -32.282 -17.314 13.239 1.00 69.44 188 GLU A N 1
ATOM 1441 C CA . GLU A 1 188 ? -33.309 -18.135 12.594 1.00 69.44 188 GLU A CA 1
ATOM 1442 C C . GLU A 1 188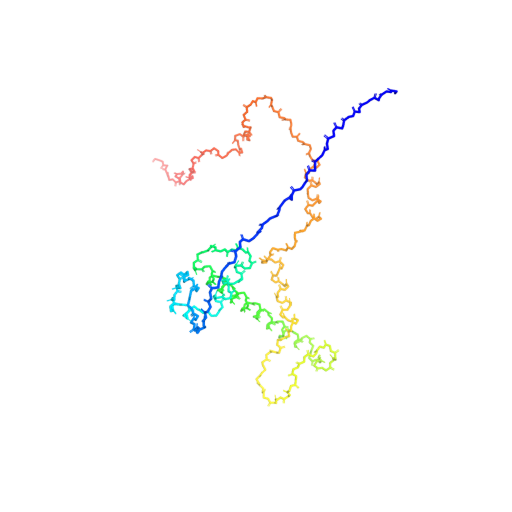 ? -33.305 -17.861 11.083 1.00 69.44 188 GLU A C 1
ATOM 1444 O O . GLU A 1 188 ? -33.675 -16.783 10.609 1.00 69.44 188 GLU A O 1
ATOM 1449 N N . LEU A 1 189 ? -32.862 -18.857 10.316 1.00 76.69 189 LEU A N 1
ATOM 1450 C CA . LEU A 1 189 ? -33.051 -18.905 8.873 1.00 76.69 189 LEU A CA 1
ATOM 1451 C C . LEU A 1 189 ? -34.502 -19.306 8.611 1.00 76.69 189 LEU A C 1
ATOM 1453 O O . LEU A 1 189 ? -34.957 -20.333 9.108 1.00 76.69 189 LEU A O 1
ATOM 1457 N N . ASP A 1 190 ? -35.228 -18.525 7.810 1.00 66.00 190 ASP A N 1
ATOM 1458 C CA . ASP A 1 190 ? -36.667 -18.732 7.592 1.00 66.00 190 ASP A CA 1
ATOM 1459 C C . ASP A 1 190 ? -36.982 -19.873 6.591 1.00 66.00 190 ASP A C 1
ATOM 1461 O O . ASP A 1 190 ? -37.829 -19.759 5.705 1.00 66.00 190 ASP A O 1
ATOM 1465 N N . SER A 1 191 ? -36.230 -20.976 6.685 1.00 60.19 191 SER A N 1
ATOM 1466 C CA . SER A 1 191 ? -36.252 -22.109 5.755 1.00 60.19 191 SER A CA 1
ATOM 1467 C C . SER A 1 191 ? -37.402 -23.094 5.987 1.00 60.19 191 SER A C 1
ATOM 1469 O O . SER A 1 191 ? -37.830 -23.751 5.038 1.00 60.19 191 SER A O 1
ATOM 1471 N N . ASP A 1 192 ? -37.946 -23.180 7.205 1.00 57.25 192 ASP A N 1
ATOM 1472 C CA . ASP A 1 192 ? -38.964 -24.184 7.557 1.00 57.25 192 ASP A CA 1
ATOM 1473 C C . ASP A 1 192 ? -40.419 -23.765 7.267 1.00 57.25 192 ASP A C 1
ATOM 1475 O O . ASP A 1 192 ? -41.324 -24.596 7.324 1.00 57.25 192 ASP A O 1
ATOM 1479 N N . LYS A 1 193 ? -40.683 -22.520 6.842 1.00 59.19 193 LYS A N 1
ATOM 1480 C CA . LYS A 1 193 ? -42.044 -22.054 6.485 1.00 59.19 193 LYS A CA 1
ATOM 1481 C C . LYS A 1 193 ? -42.604 -22.612 5.156 1.00 59.19 193 LYS A C 1
ATOM 1483 O O . LYS A 1 193 ? -43.567 -22.058 4.628 1.00 59.19 193 LYS A O 1
ATOM 1488 N N . THR A 1 194 ? -42.028 -23.671 4.571 1.00 53.22 194 THR A N 1
ATOM 1489 C CA . THR A 1 194 ? -42.320 -24.082 3.174 1.00 53.22 194 THR A CA 1
ATOM 1490 C C . THR A 1 194 ? -42.637 -25.566 2.927 1.00 53.22 194 THR A C 1
ATOM 1492 O O . THR A 1 194 ? -42.358 -26.077 1.840 1.00 53.22 194 THR A O 1
ATOM 1495 N N . LYS A 1 195 ? -43.302 -26.270 3.861 1.00 46.78 195 LYS A N 1
ATOM 1496 C CA . LYS A 1 195 ? -43.996 -27.543 3.547 1.00 46.78 195 LYS A CA 1
ATOM 1497 C C . LYS A 1 195 ? -45.417 -27.609 4.127 1.00 46.78 195 LYS A C 1
ATOM 1499 O O . LYS A 1 195 ? -45.621 -27.319 5.296 1.00 46.78 195 LYS A O 1
ATOM 1504 N N . SER A 1 196 ? -46.341 -27.973 3.233 1.00 44.31 196 SER A N 1
ATOM 1505 C CA . SER A 1 196 ? -47.789 -28.254 3.310 1.00 44.31 196 SER A CA 1
ATOM 1506 C C . SER A 1 196 ? -48.426 -28.431 4.702 1.00 44.31 196 SER A C 1
ATOM 1508 O O . SER A 1 196 ? -47.861 -29.106 5.551 1.00 44.31 196 SER A O 1
ATOM 1510 N N . THR A 1 197 ? -49.595 -27.860 5.027 1.00 47.06 197 THR A N 1
ATOM 1511 C CA . THR A 1 197 ? -50.909 -27.885 4.327 1.00 47.06 197 THR A CA 1
ATOM 1512 C C . THR A 1 197 ? -51.611 -29.248 4.401 1.00 47.06 197 THR A C 1
ATOM 1514 O O . THR A 1 197 ? -51.116 -30.209 3.820 1.00 47.06 197 THR A O 1
ATOM 1517 N N . THR A 1 198 ? -52.813 -29.223 5.006 1.00 37.78 198 THR A N 1
ATOM 1518 C CA . THR A 1 198 ? -53.782 -30.322 5.235 1.00 37.78 198 THR A CA 1
ATOM 1519 C C . THR A 1 198 ? -53.405 -31.313 6.332 1.00 37.78 198 THR A C 1
ATOM 1521 O O . THR A 1 198 ? -52.530 -32.170 6.104 1.00 37.78 198 THR A O 1
#

pLDDT: mean 72.61, std 23.02, range [30.17, 97.12]

Mean predicted aligned error: 18.55 Å

Foldseek 3Di:
DDDDDDDDDDDDDDDDDDDDDDDDDDDDDDDDDPDDDDDPPDPVVVPQDPQLVVVCVVCVVVVNNDDDSCPSVVVVVVVVVLVVQLVVQLLVVLVVVCVVDVPPPPDPDDDDDDPDDPDPPDDRPRDPVSSVVSVVVCCVPPDDDDPPVVVVVVVCVVVPVDDDDDDDPDPDDDDDDPVPDPDDDDPDDPPPPDDDDD

Nearest PDB structures (foldseek):
  6tbm-assembly1_I  TM=8.338E-01  e=1.051E-10  Komagataella phaffii GS115

Secondary structure (DSSP, 8-state):
------------------------------------------GGGGTS-HHHHHHHHHHHHTT-----THHHHHHHHHHHHHHHHHHHHHHHHHHHHHHH-TTGGGS-SS-----------------HHHHHHHHHHHHTTSS-PSP-HHHHHHHHHHHHTSPPPPPPSSSS--PPPGGGS--------TTSTTS---

Sequence (198 aa):
MSTNTTASAGSAGQNQQSPPQSQQSQNTSNHQGFAAGPQIETDDQKDIPRDVRLLHLLLASQSIHQYEDQVPLQLMDFAHRYTTSVLKDAIVYSDYAEHANPNASNTNGGSGGSTANNNSNHSPTLTVEDIRLAIAARTQYQFKPTAPKELLLQLAADRNKKALPQVMGTWGVRLPPEKYCLTAKEWELDSDKTKSTT

Organism: Henningerozyma blattae (strain ATCC 34711 / CBS 6284 / DSM 70876 / NBRC 10599 / NRRL Y-10934 / UCD 77-7) (NCBI:txid1071380)

InterPro domains:
  IPR003162 Transcription initiation factor TAFII31 [PF02291] (46-189)
  IPR003162 Transcription initiation factor TAFII31 [cd07979] (49-167)
  IPR009072 Histone-fold [G3DSA:1.10.20.10] (49-139)
  IPR009072 Histone-fold [SSF47113] (49-139)
  IPR051431 Transcription initiation factor TFIID subunit 9/TAF9 [PTHR48068] (17-196)